Protein AF-A0A3D1BSR7-F1 (afdb_monomer_lite)

Radius of gyration: 25.1 Å; chains: 1; bounding box: 52×45×74 Å

Foldseek 3Di:
DPVVVVVVVVVVVVVVVVVVVVVVVVVVVVVVVVVVPPPDPDDDDDDDDDPPPDPPPPPPVCPVVPCPDPDPVVVVVVVVVVVVVVVVCCVPDPDNPPDPVQLVVLVVVVVVCVVCCCPPPVVNVVVVVVVVVVVVVLLVVLLVVLCVVPPCVPVCPPPHHDVCSNVVSVVVSLVVVLVVCVVVCNLVVQLQVQLVVCCVRNVDDSLVSSLVSQVVRDPNVCSNVVSVVVPD

Secondary structure (DSSP, 8-state):
--SHHHHHHHHHHHHHHHHHHHHHHHHHHHHHHHTTSSSSS-------------------S--TT------HHHHHHHHHHHHHHHHHHHHH-S-TTS--HHHHHHHHHHHHHHHHHHHH-HHHHHHHHHHHHHHHHHHHHHHHHHHHHHGGGG-HHHH---HHHHHHHHHHHHHHHHHHHHHTTHHHHHHHHHHHHHHHHH---HHHHHHHHHTTTS-TTTGGGGGGGG--

pLDDT: mean 77.33, std 19.47, range [25.31, 96.0]

Sequence (232 aa):
MKTIPVLFFILVLSFSYSYARAQTDSVSIDTANVLHEDNSSKLIQLPQGSESQGILQEGNVIDPSVSGGFSLVTLLRGILGMFVILFLAWIFSVNRKAIVWRTVIIGLAIQLILAISILYVPFVRVSFEFVGKIFVKILDFTKEGSTFLFGSLMDVDKLGSIFAFQILPTIIFFSALTSLLFYLGIIQKVVYGLAWLMTKTMHLSGAESLSVAGNIFLGQTESPLMVKEYLP

Structure (mmCIF, N/CA/C/O backbone):
data_AF-A0A3D1BSR7-F1
#
_entry.id   AF-A0A3D1BSR7-F1
#
loop_
_atom_site.group_PDB
_atom_site.id
_atom_site.type_symbol
_atom_site.label_atom_id
_atom_site.label_alt_id
_atom_site.label_comp_id
_atom_site.label_asym_id
_atom_site.label_entity_id
_atom_site.label_seq_id
_atom_site.pdbx_PDB_ins_code
_atom_site.Cartn_x
_atom_site.Cartn_y
_atom_site.Cartn_z
_atom_site.occupancy
_atom_site.B_iso_or_equiv
_atom_site.auth_seq_id
_atom_site.auth_comp_id
_atom_site.auth_asym_id
_atom_site.auth_atom_id
_atom_site.pdbx_PDB_model_num
ATOM 1 N N . MET A 1 1 ? -9.533 -26.138 24.065 1.00 55.50 1 MET A N 1
ATOM 2 C CA . MET A 1 1 ? -9.091 -25.065 23.139 1.00 55.50 1 MET A CA 1
ATOM 3 C C . MET A 1 1 ? -8.158 -25.523 22.004 1.00 55.50 1 MET A C 1
ATOM 5 O O . MET A 1 1 ? -8.027 -24.767 21.056 1.00 55.50 1 MET A O 1
ATOM 9 N N . LYS A 1 2 ? -7.547 -26.727 22.030 1.00 53.50 2 LYS A N 1
ATOM 10 C CA . LYS A 1 2 ? -6.604 -27.190 20.979 1.00 53.50 2 LYS A CA 1
ATOM 11 C C . LYS A 1 2 ? -7.238 -27.893 19.758 1.00 53.50 2 LYS A C 1
ATOM 13 O O . LYS A 1 2 ? -6.582 -28.007 18.735 1.00 53.50 2 LYS A O 1
ATOM 18 N N . THR A 1 3 ? -8.495 -28.338 19.829 1.00 56.34 3 THR A N 1
ATOM 19 C CA . THR A 1 3 ? -9.158 -29.127 18.761 1.00 56.34 3 THR A CA 1
ATOM 20 C C . THR A 1 3 ? -9.888 -28.286 17.708 1.00 56.34 3 THR A C 1
ATOM 22 O O . THR A 1 3 ? -10.039 -28.715 16.569 1.00 56.34 3 THR A O 1
ATOM 25 N N . ILE A 1 4 ? -10.291 -27.065 18.063 1.00 71.25 4 ILE A N 1
ATOM 26 C CA . ILE A 1 4 ? -10.977 -26.111 17.177 1.00 71.25 4 ILE A CA 1
ATOM 27 C C . ILE A 1 4 ? -10.126 -25.702 15.953 1.00 71.25 4 ILE A C 1
ATOM 29 O O . ILE A 1 4 ? -10.668 -25.724 14.849 1.00 71.25 4 ILE A O 1
ATOM 33 N N . PRO A 1 5 ? -8.815 -25.388 16.071 1.00 69.12 5 PRO A N 1
ATOM 34 C CA . PRO A 1 5 ? -8.018 -25.021 14.895 1.00 69.12 5 PRO A CA 1
ATOM 35 C C . PRO A 1 5 ? -7.801 -26.190 13.920 1.00 69.12 5 PRO A C 1
ATOM 37 O O . PRO A 1 5 ? -7.739 -25.972 12.714 1.00 69.12 5 PRO A O 1
ATOM 40 N N . VAL A 1 6 ? -7.746 -27.433 14.414 1.00 71.00 6 VAL A N 1
ATOM 41 C CA . VAL A 1 6 ? -7.546 -28.631 13.576 1.00 71.00 6 VAL A CA 1
ATOM 42 C C . VAL A 1 6 ? -8.796 -28.948 12.752 1.00 71.00 6 VAL A C 1
ATOM 44 O O . VAL A 1 6 ? -8.697 -29.207 11.555 1.00 71.00 6 VAL A O 1
ATOM 47 N N . LEU A 1 7 ? -9.982 -28.863 13.362 1.00 70.19 7 LEU A N 1
ATOM 48 C CA . LEU A 1 7 ? -11.248 -29.098 12.660 1.00 70.19 7 LEU A CA 1
ATOM 49 C C . LEU A 1 7 ? -11.495 -28.046 11.562 1.00 70.19 7 LEU A C 1
ATOM 51 O O . LEU A 1 7 ? -12.000 -28.364 10.488 1.00 70.19 7 LEU A O 1
ATOM 55 N N . PHE A 1 8 ? -11.084 -26.799 11.813 1.00 68.44 8 PHE A N 1
ATOM 56 C CA . PHE A 1 8 ? -11.163 -25.711 10.841 1.00 68.44 8 PHE A CA 1
ATOM 57 C C . PHE A 1 8 ? -10.196 -25.909 9.665 1.00 68.44 8 PHE A C 1
ATOM 59 O O . PHE A 1 8 ? -10.585 -25.711 8.517 1.00 68.44 8 PHE A O 1
ATOM 66 N N . PHE A 1 9 ? -8.970 -26.374 9.926 1.00 77.31 9 PHE A N 1
ATOM 67 C CA . PHE A 1 9 ? -8.004 -26.692 8.871 1.00 77.31 9 PHE A CA 1
ATOM 68 C C . PHE A 1 9 ? -8.528 -27.788 7.927 1.00 77.31 9 PHE A C 1
ATOM 70 O O . PHE A 1 9 ? -8.424 -27.655 6.709 1.00 77.31 9 PHE A O 1
ATOM 77 N N . ILE A 1 10 ? -9.185 -28.817 8.475 1.00 76.19 10 ILE A N 1
ATOM 78 C CA . ILE A 1 10 ? -9.822 -29.892 7.694 1.00 76.19 10 ILE A CA 1
ATOM 79 C C . ILE A 1 10 ? -10.993 -29.358 6.855 1.00 76.19 10 ILE A C 1
ATOM 81 O O . ILE A 1 10 ? -11.141 -29.737 5.692 1.00 76.19 10 ILE A O 1
ATOM 85 N N . LEU A 1 11 ? -11.804 -28.449 7.403 1.00 81.81 11 LEU A N 1
ATOM 86 C CA . LEU A 1 11 ? -12.924 -27.839 6.682 1.00 81.81 11 LEU A CA 1
ATOM 87 C C . LEU A 1 11 ? -12.449 -26.954 5.517 1.00 81.81 11 LEU A C 1
ATOM 89 O O . LEU A 1 11 ? -12.998 -27.042 4.421 1.00 81.81 11 LEU A O 1
ATOM 93 N N . VAL A 1 12 ? -11.390 -26.165 5.720 1.00 73.25 12 VAL A N 1
ATOM 94 C CA . VAL A 1 12 ? -10.777 -25.337 4.667 1.00 73.25 12 VAL A CA 1
ATOM 95 C C . VAL A 1 12 ? -10.170 -26.205 3.561 1.00 73.25 12 VAL A C 1
ATOM 97 O O . VAL A 1 12 ? -10.391 -25.932 2.383 1.00 73.25 12 VAL A O 1
ATOM 100 N N . LEU A 1 13 ? -9.477 -27.292 3.917 1.00 71.38 13 LEU A N 1
ATOM 101 C CA . LEU A 1 13 ? -8.965 -28.273 2.952 1.00 71.38 13 LEU A CA 1
ATOM 102 C C . LEU A 1 13 ? -10.087 -28.934 2.145 1.00 71.38 13 LEU A C 1
ATOM 104 O O . LEU A 1 13 ? -9.971 -29.069 0.929 1.00 71.38 13 LEU A O 1
ATOM 108 N N . SER A 1 14 ? -11.192 -29.284 2.803 1.00 63.38 14 SER A N 1
ATOM 109 C CA . SER A 1 14 ? -12.350 -29.909 2.153 1.00 63.38 14 SER A CA 1
ATOM 110 C C . SER A 1 14 ? -13.043 -28.952 1.177 1.00 63.38 14 SER A C 1
ATOM 112 O O . SER A 1 14 ? -13.433 -29.354 0.081 1.00 63.38 14 SER A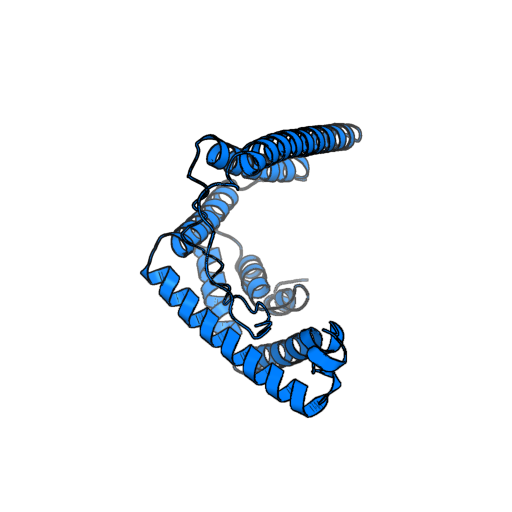 O 1
ATOM 114 N N . PHE A 1 15 ? -13.145 -27.669 1.537 1.00 74.12 15 PHE A N 1
ATOM 115 C CA . PHE A 1 15 ? -13.742 -26.645 0.680 1.00 74.12 15 PHE A CA 1
ATOM 116 C C . PHE A 1 15 ? -12.851 -26.315 -0.528 1.00 74.12 15 PHE A C 1
ATOM 118 O O . PHE A 1 15 ? -13.345 -26.236 -1.653 1.00 74.12 15 PHE A O 1
ATOM 125 N N . SER A 1 16 ? -11.532 -26.210 -0.325 1.00 64.50 16 SER A N 1
ATOM 126 C CA . SER A 1 16 ? -10.557 -26.053 -1.415 1.00 64.50 16 SER A CA 1
ATOM 127 C C . SER A 1 16 ? -10.561 -27.245 -2.375 1.00 64.50 16 SER A C 1
ATOM 129 O O . SER A 1 16 ? -10.516 -27.049 -3.587 1.00 64.50 16 SER A O 1
ATOM 131 N N . TYR A 1 17 ? -10.678 -28.473 -1.858 1.00 67.12 17 TYR A N 1
ATOM 132 C CA . TYR A 1 17 ? -10.765 -29.678 -2.687 1.00 67.12 17 TYR A CA 1
ATOM 133 C C . TYR A 1 17 ? -12.054 -29.711 -3.523 1.00 67.12 17 TYR A C 1
ATOM 135 O O . TYR A 1 17 ? -12.016 -30.000 -4.719 1.00 67.12 17 TYR A O 1
ATOM 143 N N . SER A 1 18 ? -13.193 -29.335 -2.930 1.00 68.31 18 SER A N 1
ATOM 144 C CA . SER A 1 18 ? -14.463 -29.209 -3.657 1.00 68.31 18 SER A CA 1
ATOM 145 C C . SER A 1 18 ? -14.405 -28.138 -4.751 1.00 68.31 18 SER A C 1
ATOM 147 O O . SER A 1 18 ? -14.982 -28.326 -5.820 1.00 68.31 18 SER A O 1
ATOM 149 N N . TYR A 1 19 ? -13.703 -27.028 -4.502 1.00 65.31 19 TYR A N 1
ATOM 150 C CA . TYR A 1 19 ? -13.529 -25.952 -5.477 1.00 65.31 19 TYR A CA 1
ATOM 151 C C . TYR A 1 19 ? -12.639 -26.376 -6.657 1.00 65.31 19 TYR A C 1
ATOM 153 O O . TYR A 1 19 ? -12.994 -26.137 -7.809 1.00 65.31 19 TYR A O 1
ATOM 161 N N . ALA A 1 20 ? -11.527 -27.069 -6.389 1.00 65.19 20 ALA A N 1
ATOM 162 C CA . ALA A 1 20 ? -10.650 -27.605 -7.434 1.00 65.19 20 ALA A CA 1
ATOM 163 C C . ALA A 1 20 ? -11.375 -28.615 -8.345 1.00 65.19 20 ALA A C 1
ATOM 165 O O . ALA A 1 20 ? -11.179 -28.618 -9.562 1.00 65.19 20 ALA A O 1
ATOM 166 N N . ARG A 1 21 ? -12.266 -29.435 -7.769 1.00 68.19 21 ARG A N 1
ATOM 167 C CA . ARG A 1 21 ? -13.088 -30.380 -8.534 1.00 68.19 21 ARG A CA 1
ATOM 168 C C . ARG A 1 21 ? -14.072 -29.669 -9.468 1.00 68.19 21 ARG A C 1
ATOM 170 O O . ARG A 1 21 ? -14.109 -29.995 -10.648 1.00 68.19 21 ARG A O 1
ATOM 177 N N . ALA A 1 22 ? -14.770 -28.644 -8.977 1.00 61.66 22 ALA A N 1
ATOM 178 C CA . ALA A 1 22 ? -15.716 -27.869 -9.785 1.00 61.66 22 ALA A CA 1
ATOM 179 C C . ALA A 1 22 ? -15.063 -27.186 -11.005 1.00 61.66 22 ALA A C 1
ATOM 181 O O . ALA A 1 22 ? -15.701 -27.032 -12.041 1.00 61.66 22 ALA A O 1
ATOM 182 N N . GLN A 1 23 ? -13.786 -26.804 -10.904 1.00 59.53 23 GLN A N 1
ATOM 183 C CA . GLN A 1 23 ? -13.047 -26.165 -11.998 1.00 59.53 23 GLN A CA 1
ATOM 184 C C . GLN A 1 23 ? -12.554 -27.161 -13.063 1.00 59.53 23 GLN A C 1
ATOM 186 O O . GLN A 1 23 ? -12.383 -26.796 -14.223 1.00 59.53 23 GLN A O 1
ATOM 191 N N . THR A 1 24 ? -12.363 -28.429 -12.694 1.00 49.12 24 THR A N 1
ATOM 192 C CA . THR A 1 24 ? -12.010 -29.497 -13.649 1.00 49.12 24 THR A CA 1
ATOM 193 C C . THR A 1 24 ? -13.217 -29.878 -14.514 1.00 49.12 24 THR A C 1
ATOM 195 O O . THR A 1 24 ? -13.080 -30.121 -15.716 1.00 49.12 24 THR A O 1
ATOM 198 N N . ASP A 1 25 ? -14.416 -29.849 -13.925 1.00 52.62 25 ASP A N 1
ATOM 199 C CA . ASP A 1 25 ? -15.663 -30.172 -14.622 1.00 52.62 25 ASP A CA 1
ATOM 200 C C . ASP A 1 25 ? -16.025 -29.109 -15.680 1.00 52.62 25 ASP A C 1
ATOM 202 O O . ASP A 1 25 ? -16.497 -29.461 -16.759 1.00 52.62 25 ASP A O 1
ATOM 206 N N . SER A 1 26 ? -15.729 -27.822 -15.446 1.00 47.94 26 SER A N 1
ATOM 207 C CA . SER A 1 26 ? -15.956 -26.757 -16.440 1.00 47.94 26 SER A CA 1
ATOM 208 C C . SER A 1 26 ? -14.982 -26.813 -17.624 1.00 47.94 26 SER A C 1
ATOM 210 O O . SER A 1 26 ? -15.398 -26.664 -18.769 1.00 47.94 26 SER A O 1
ATOM 212 N N . VAL A 1 27 ? -13.698 -27.105 -17.374 1.00 50.78 27 VAL A N 1
ATOM 213 C CA . VAL A 1 27 ? -12.666 -27.209 -18.431 1.00 50.78 27 VAL A CA 1
ATOM 214 C C . VAL A 1 27 ? -12.940 -28.388 -19.376 1.00 50.78 27 VAL A C 1
ATOM 216 O O . VAL A 1 27 ? -12.664 -28.319 -20.577 1.00 50.78 27 VAL A O 1
ATOM 219 N N . SER A 1 28 ? -13.538 -29.458 -18.850 1.00 45.09 28 SER A N 1
ATOM 220 C CA . SER A 1 28 ? -13.930 -30.637 -19.631 1.00 45.09 28 SER A CA 1
ATOM 221 C C . SER A 1 28 ? -15.086 -30.345 -20.603 1.00 45.09 28 SER A C 1
ATOM 223 O O . SER A 1 28 ? -15.141 -30.942 -21.677 1.00 45.09 28 SER A O 1
ATOM 225 N N . ILE A 1 29 ? -15.983 -29.411 -20.259 1.00 50.91 29 ILE A N 1
ATOM 226 C CA . ILE A 1 29 ? -17.123 -29.008 -21.101 1.00 50.91 29 ILE A CA 1
ATOM 227 C C . ILE A 1 29 ? -16.680 -28.048 -22.216 1.00 50.91 29 ILE A C 1
ATOM 229 O O . ILE A 1 29 ? -17.101 -28.214 -23.360 1.00 50.91 29 ILE A O 1
ATOM 233 N N . ASP A 1 30 ? -15.774 -27.111 -21.927 1.00 50.47 30 ASP A N 1
ATOM 234 C CA . ASP A 1 30 ? -15.256 -26.179 -22.940 1.00 50.47 30 ASP A CA 1
ATOM 235 C C . ASP A 1 30 ? -14.419 -26.895 -24.009 1.00 50.47 30 ASP A C 1
ATOM 237 O O . ASP A 1 30 ? -14.535 -26.605 -25.199 1.00 50.47 30 ASP A O 1
ATOM 241 N N . THR A 1 31 ? -13.645 -27.911 -23.618 1.00 53.66 31 THR A N 1
ATOM 242 C CA . THR A 1 31 ? -12.850 -28.709 -24.569 1.00 53.66 31 THR A CA 1
ATOM 243 C C . THR A 1 31 ? -13.740 -29.520 -25.525 1.00 53.66 31 THR A C 1
ATOM 245 O O . THR A 1 31 ? -13.385 -29.700 -26.687 1.00 53.66 31 THR A O 1
ATOM 248 N N . ALA A 1 32 ? -14.918 -29.972 -25.079 1.00 48.91 32 ALA A N 1
ATOM 249 C CA . ALA A 1 32 ? -15.861 -30.708 -25.924 1.00 48.91 32 ALA A CA 1
ATOM 250 C C . ALA A 1 32 ? -16.551 -29.814 -26.974 1.00 48.91 32 ALA A C 1
ATOM 252 O O . ALA A 1 32 ? -16.822 -30.275 -28.082 1.00 48.91 32 ALA A O 1
ATOM 253 N N . ASN A 1 33 ? -16.783 -28.535 -26.660 1.00 48.78 33 ASN A N 1
ATOM 254 C CA . ASN A 1 33 ? -17.376 -27.578 -27.600 1.00 48.78 33 ASN A CA 1
ATOM 255 C C . ASN A 1 33 ? -16.368 -27.084 -28.653 1.00 48.78 33 ASN A C 1
ATOM 257 O O . ASN A 1 33 ? -16.736 -26.904 -29.811 1.00 48.78 33 ASN A O 1
ATOM 261 N N . VAL A 1 34 ? -15.087 -26.950 -28.292 1.00 52.12 34 VAL A N 1
ATOM 262 C CA . VAL A 1 34 ? -14.024 -26.507 -29.217 1.00 52.12 34 VAL A CA 1
ATOM 263 C C . VAL A 1 34 ? -13.770 -27.516 -30.350 1.00 52.12 34 VAL A C 1
ATOM 265 O O . VAL A 1 34 ? -13.417 -27.118 -31.456 1.00 52.12 34 VAL A O 1
ATOM 268 N N . LEU A 1 35 ? -14.016 -28.814 -30.135 1.00 48.69 35 LEU A N 1
ATOM 269 C CA . LEU A 1 35 ? -13.829 -29.841 -31.172 1.00 48.69 35 LEU A CA 1
ATOM 270 C C . LEU A 1 35 ? -14.923 -29.856 -32.255 1.00 48.69 35 LEU A C 1
ATOM 272 O O . LEU A 1 35 ? -14.763 -30.544 -33.263 1.00 48.69 35 LEU A O 1
ATOM 276 N N . HIS A 1 36 ? -16.018 -29.109 -32.080 1.00 47.84 36 HIS A N 1
ATOM 277 C CA . HIS A 1 36 ? -17.108 -29.044 -33.059 1.00 47.84 36 HIS A CA 1
ATOM 278 C C . HIS A 1 36 ? -17.087 -27.791 -33.950 1.00 47.84 36 HIS A C 1
ATOM 280 O O . HIS A 1 36 ? -17.824 -27.756 -34.935 1.00 47.84 36 HIS A O 1
ATOM 286 N N . GLU A 1 37 ? -16.224 -26.805 -33.679 1.00 46.81 37 GLU A N 1
ATOM 287 C CA . GLU A 1 37 ? -16.251 -25.495 -34.357 1.00 46.81 37 GLU A CA 1
ATOM 288 C C . GLU A 1 37 ? -15.075 -25.248 -35.336 1.00 46.81 37 GLU A C 1
ATOM 290 O O . GLU A 1 37 ? -14.937 -24.155 -35.877 1.00 46.81 37 GLU A O 1
ATOM 295 N N . ASP A 1 38 ? -14.250 -26.265 -35.631 1.00 46.00 38 ASP A N 1
ATOM 296 C CA . ASP A 1 38 ? -12.964 -26.111 -36.352 1.00 46.00 38 ASP A CA 1
ATOM 297 C C . ASP A 1 38 ? -12.933 -26.592 -37.826 1.00 46.00 38 ASP A C 1
ATOM 299 O O . ASP A 1 38 ? -11.878 -26.966 -38.324 1.00 46.00 38 ASP A O 1
ATOM 303 N N . ASN A 1 39 ? -14.040 -26.640 -38.589 1.00 41.62 39 ASN A N 1
ATOM 304 C CA . ASN A 1 39 ? -13.920 -27.201 -39.957 1.00 41.62 39 ASN A CA 1
ATOM 305 C C . ASN A 1 39 ? -14.743 -26.592 -41.099 1.00 41.62 39 ASN A C 1
ATOM 307 O O . ASN A 1 39 ? -15.094 -27.302 -42.041 1.00 41.62 39 ASN A O 1
ATOM 311 N N . SER A 1 40 ? -15.056 -25.289 -41.100 1.00 42.38 40 SER A N 1
ATOM 312 C CA . SER A 1 40 ? -15.716 -24.691 -42.287 1.00 42.38 40 SER A CA 1
ATOM 313 C C . SER A 1 40 ? -15.297 -23.280 -42.712 1.00 42.38 40 SER A C 1
ATOM 315 O O . SER A 1 40 ? -15.821 -22.785 -43.707 1.00 42.38 40 SER A O 1
ATOM 317 N N . SER A 1 41 ? -14.310 -22.636 -42.086 1.00 38.78 41 SER A N 1
ATOM 318 C CA . SER A 1 41 ? -13.864 -21.314 -42.559 1.00 38.78 41 SER A CA 1
ATOM 319 C C . SER A 1 41 ? -12.383 -21.039 -42.319 1.00 38.78 41 SER A C 1
ATOM 321 O O . SER A 1 41 ? -12.026 -20.124 -41.583 1.00 38.78 41 SER A O 1
ATOM 323 N N . LYS A 1 42 ? -11.506 -21.818 -42.966 1.00 37.44 42 LYS A N 1
ATOM 324 C CA . LYS A 1 42 ? -10.119 -21.407 -43.254 1.00 37.44 42 LYS A CA 1
ATOM 325 C C . LYS A 1 42 ? -9.495 -22.271 -44.356 1.00 37.44 42 LYS A C 1
ATOM 327 O O . LYS A 1 42 ? -8.594 -23.068 -44.127 1.00 37.44 42 LYS A O 1
ATOM 332 N N . LEU A 1 43 ? -9.961 -22.090 -45.590 1.00 35.28 43 LEU A N 1
ATOM 333 C CA . LEU A 1 43 ? -9.143 -22.393 -46.762 1.00 35.28 43 LEU A CA 1
ATOM 334 C C . LEU A 1 43 ? -8.758 -21.072 -47.434 1.00 35.28 43 LEU A C 1
ATOM 336 O O . LEU A 1 43 ? -9.624 -20.263 -47.753 1.00 35.28 43 LEU A O 1
ATOM 340 N N . ILE A 1 44 ? -7.450 -20.944 -47.688 1.00 40.44 44 ILE A N 1
ATOM 341 C CA . ILE A 1 44 ? -6.733 -19.941 -48.499 1.00 40.44 44 ILE A CA 1
ATOM 342 C C . ILE A 1 44 ? -6.173 -18.723 -47.733 1.00 40.44 44 ILE A C 1
ATOM 344 O O . ILE A 1 44 ? -6.757 -17.647 -47.734 1.00 40.44 44 ILE A O 1
ATOM 348 N N . GLN A 1 45 ? -4.961 -18.879 -47.178 1.00 31.33 45 GLN A N 1
ATOM 349 C CA . GLN A 1 45 ? -3.772 -18.065 -47.518 1.00 31.33 45 GLN A CA 1
ATOM 350 C C . GLN A 1 45 ? -2.529 -18.565 -46.754 1.00 31.33 45 GLN A C 1
ATOM 352 O O . GLN A 1 45 ? -2.543 -18.636 -45.530 1.00 31.33 45 GLN A O 1
ATOM 357 N N . LEU A 1 46 ? -1.445 -18.885 -47.473 1.00 38.34 46 LEU A N 1
ATOM 358 C CA . LEU A 1 46 ? -0.095 -18.962 -46.895 1.00 38.34 46 LEU A CA 1
ATOM 359 C C . LEU A 1 46 ? 0.548 -17.568 -46.943 1.00 38.34 46 LEU A C 1
ATOM 361 O O . LEU A 1 46 ? 0.490 -16.926 -47.996 1.00 38.34 46 LEU A O 1
ATOM 365 N N . PRO A 1 47 ? 1.242 -17.147 -45.872 1.00 29.73 47 PRO A N 1
ATOM 366 C CA . PRO A 1 47 ? 2.527 -16.486 -46.070 1.00 29.73 47 PRO A CA 1
ATOM 367 C C . PRO A 1 47 ? 3.630 -16.898 -45.078 1.00 29.73 47 PRO A C 1
ATOM 369 O O . PRO A 1 47 ? 3.411 -17.290 -43.938 1.00 29.73 47 PRO A O 1
ATOM 372 N N . GLN A 1 48 ? 4.833 -16.784 -45.628 1.00 26.48 48 GLN A N 1
ATOM 373 C CA . GLN A 1 48 ? 6.187 -16.896 -45.094 1.00 26.48 48 GLN A CA 1
ATOM 374 C C . GLN A 1 48 ? 6.467 -16.039 -43.841 1.00 26.48 48 GLN A C 1
ATOM 376 O O . GLN A 1 48 ? 5.929 -14.943 -43.721 1.00 26.48 48 GLN A O 1
ATOM 381 N N . GLY A 1 49 ? 7.439 -16.478 -43.027 1.00 26.67 49 GLY A N 1
ATOM 382 C CA . GLY A 1 49 ? 8.236 -15.611 -42.144 1.00 26.67 49 GLY A CA 1
ATOM 383 C C . GLY A 1 49 ? 7.887 -15.692 -40.657 1.00 26.67 49 GLY A C 1
ATOM 384 O O . GLY A 1 49 ? 6.988 -15.009 -40.185 1.00 26.67 49 GLY A O 1
ATOM 385 N N . SER A 1 50 ? 8.634 -16.500 -39.904 1.00 29.36 50 SER A N 1
ATOM 386 C CA . SER A 1 50 ? 8.525 -16.595 -38.445 1.00 29.36 50 SER A CA 1
ATOM 387 C C . SER A 1 50 ? 9.112 -15.355 -37.761 1.00 29.36 50 SER A C 1
ATOM 389 O O . SER A 1 50 ? 10.266 -15.360 -37.336 1.00 29.36 50 SER A O 1
ATOM 391 N N . GLU A 1 51 ? 8.312 -14.300 -37.616 1.00 25.31 51 GLU A N 1
ATOM 392 C CA . GLU A 1 51 ? 8.503 -13.312 -36.554 1.00 25.31 51 GLU A CA 1
ATOM 393 C C . GLU A 1 51 ? 7.903 -13.873 -35.262 1.00 25.31 51 GLU A C 1
ATOM 395 O O . GLU A 1 51 ? 6.705 -13.774 -35.008 1.00 25.31 51 GLU A O 1
ATOM 400 N N . SER A 1 52 ? 8.741 -14.483 -34.424 1.00 29.39 52 SER A N 1
ATOM 401 C CA . SER A 1 52 ? 8.370 -14.748 -33.035 1.00 29.39 52 SER A CA 1
ATOM 402 C C . SER A 1 52 ? 8.560 -13.451 -32.251 1.00 29.39 52 SER A C 1
ATOM 404 O O . SER A 1 52 ? 9.551 -13.282 -31.543 1.00 29.39 52 SER A O 1
ATOM 406 N N . GLN A 1 53 ? 7.629 -12.507 -32.424 1.00 27.03 53 GLN A N 1
ATOM 407 C CA . GLN A 1 53 ? 7.484 -11.375 -31.515 1.00 27.03 53 GLN A CA 1
ATOM 408 C C . GLN A 1 53 ? 7.160 -11.946 -30.133 1.00 27.03 53 GLN A C 1
ATOM 410 O O . GLN A 1 53 ? 6.059 -12.431 -29.869 1.00 27.03 53 GLN A O 1
ATOM 415 N N . GLY A 1 54 ? 8.185 -11.972 -29.282 1.00 31.83 54 GLY A N 1
ATOM 416 C CA . GLY A 1 54 ? 8.072 -12.354 -27.889 1.00 31.83 54 GLY A CA 1
ATOM 417 C C . GLY A 1 54 ? 7.008 -11.503 -27.215 1.00 31.83 54 GLY A C 1
ATOM 418 O O . GLY A 1 54 ? 7.012 -10.277 -27.309 1.00 31.83 54 GLY A O 1
ATOM 419 N N . ILE A 1 55 ? 6.090 -12.189 -26.547 1.00 35.94 55 ILE A N 1
ATOM 420 C CA . ILE A 1 55 ? 5.034 -11.614 -25.730 1.00 35.94 55 ILE A CA 1
ATOM 421 C C . ILE A 1 55 ? 5.685 -10.857 -24.563 1.00 35.94 55 ILE A C 1
ATOM 423 O O . ILE A 1 55 ? 5.865 -11.391 -23.474 1.00 35.94 55 ILE A O 1
ATOM 427 N N . LEU A 1 56 ? 6.035 -9.594 -24.781 1.00 40.31 56 LEU A N 1
ATOM 428 C CA . LEU A 1 56 ? 5.953 -8.577 -23.745 1.00 40.31 56 LEU A CA 1
ATOM 429 C C . LEU A 1 56 ? 4.585 -7.943 -23.939 1.00 40.31 56 LEU A C 1
ATOM 431 O O . LEU A 1 56 ? 4.438 -6.946 -24.639 1.00 40.31 56 LEU A O 1
ATOM 435 N N . GLN A 1 57 ? 3.560 -8.590 -23.376 1.00 36.59 57 GLN A N 1
ATOM 436 C CA . GLN A 1 57 ? 2.290 -7.915 -23.159 1.00 36.59 57 GLN A CA 1
ATOM 437 C C . GLN A 1 57 ? 2.619 -6.601 -22.451 1.00 36.59 57 GLN A C 1
ATOM 439 O O . GLN A 1 57 ? 3.133 -6.614 -21.329 1.00 36.59 57 GLN A O 1
ATOM 444 N N . GLU A 1 58 ? 2.316 -5.476 -23.099 1.00 45.03 58 GLU A N 1
ATOM 445 C CA . GLU A 1 58 ? 1.892 -4.287 -22.376 1.00 45.03 58 GLU A CA 1
ATOM 446 C C . GLU A 1 58 ? 0.712 -4.729 -21.515 1.00 45.03 58 GLU A C 1
ATOM 448 O O . GLU A 1 58 ? -0.444 -4.749 -21.933 1.00 45.03 58 GLU A O 1
ATOM 453 N N . GLY A 1 59 ? 1.032 -5.194 -20.313 1.00 42.38 59 GLY A N 1
ATOM 454 C CA . GLY A 1 59 ? 0.070 -5.545 -19.299 1.00 42.38 59 GLY A CA 1
ATOM 455 C C . GLY A 1 59 ? -0.526 -4.260 -18.760 1.00 42.38 59 GLY A C 1
ATOM 456 O O . GLY A 1 59 ? -0.284 -3.895 -17.613 1.00 42.38 59 GLY A O 1
ATOM 457 N N . ASN A 1 60 ? -1.367 -3.597 -19.553 1.00 41.50 60 ASN A N 1
ATOM 458 C CA . ASN A 1 60 ? -2.551 -3.025 -18.951 1.00 41.50 60 ASN A CA 1
ATOM 459 C C . ASN A 1 60 ? -3.281 -4.224 -18.336 1.00 41.50 60 ASN A C 1
ATOM 461 O O . ASN A 1 60 ? -3.959 -4.975 -19.027 1.00 41.50 60 ASN A O 1
ATOM 465 N N . VAL A 1 61 ? -3.102 -4.424 -17.025 1.00 54.25 61 VAL A N 1
ATOM 466 C CA . VAL A 1 61 ? -3.670 -5.526 -16.211 1.00 54.25 61 VAL A CA 1
ATOM 467 C C . VAL A 1 61 ? -5.215 -5.510 -16.206 1.00 54.25 61 VAL A C 1
ATOM 469 O O . VAL A 1 61 ? -5.873 -6.266 -15.501 1.00 54.25 61 VAL A O 1
ATOM 472 N N . ILE A 1 62 ? -5.816 -4.642 -17.014 1.00 52.41 62 ILE A N 1
ATOM 473 C CA . ILE A 1 62 ? -7.238 -4.534 -17.264 1.00 52.41 62 ILE A CA 1
ATOM 474 C C . ILE A 1 62 ? -7.427 -4.727 -18.770 1.00 52.41 62 ILE A C 1
ATOM 476 O O . ILE A 1 62 ? -7.517 -3.755 -19.517 1.00 52.41 62 ILE A O 1
ATOM 480 N N . ASP A 1 63 ? -7.465 -5.983 -19.213 1.00 47.47 63 ASP A N 1
ATOM 481 C CA . ASP A 1 63 ? -8.109 -6.321 -20.479 1.00 47.47 63 ASP A CA 1
ATOM 482 C C . ASP A 1 63 ? -9.622 -6.084 -20.292 1.00 47.47 63 ASP A C 1
ATOM 484 O O . ASP A 1 63 ? -10.252 -6.775 -19.484 1.00 47.47 63 ASP A O 1
ATOM 488 N N . PRO A 1 64 ? -10.232 -5.091 -20.968 1.00 54.81 64 PRO A N 1
ATOM 489 C CA . PRO A 1 64 ? -11.654 -4.798 -20.821 1.00 54.81 64 PRO A CA 1
ATOM 490 C C . PRO A 1 64 ? -12.560 -5.902 -21.392 1.00 54.81 64 PRO A C 1
ATOM 492 O O . PRO A 1 64 ? -13.770 -5.843 -21.177 1.00 54.81 64 PRO A O 1
ATOM 495 N N . SER A 1 65 ? -12.009 -6.889 -22.113 1.00 51.16 65 SER A N 1
ATOM 496 C CA . SER A 1 65 ? -12.768 -7.978 -22.737 1.00 51.16 65 SER A CA 1
ATOM 497 C C . SER A 1 65 ? -12.943 -9.214 -21.845 1.00 51.16 65 SER A C 1
ATOM 499 O O . SER A 1 65 ? -13.914 -9.950 -22.018 1.00 51.16 65 SER A O 1
ATOM 501 N N . VAL A 1 66 ? -12.114 -9.391 -20.806 1.00 53.69 66 VAL A N 1
ATOM 502 C CA . VAL A 1 66 ? -12.355 -10.383 -19.740 1.00 53.69 66 VAL A CA 1
ATOM 503 C C . VAL A 1 66 ? -13.177 -9.729 -18.632 1.00 53.69 66 VAL A C 1
ATOM 505 O O . VAL A 1 66 ? -12.780 -9.619 -17.471 1.00 53.69 66 VAL A O 1
ATOM 508 N N . SER A 1 67 ? -14.371 -9.261 -18.992 1.00 52.59 67 SER A N 1
ATOM 509 C CA . SER A 1 67 ? -15.377 -8.865 -18.017 1.00 52.59 67 SER A CA 1
ATOM 510 C C . SER A 1 67 ? -15.932 -10.130 -17.362 1.00 52.59 67 SER A C 1
ATOM 512 O O . SER A 1 67 ? -16.971 -10.653 -17.768 1.00 52.59 67 SER A O 1
ATOM 514 N N . GLY A 1 68 ? -15.240 -10.641 -16.341 1.00 59.91 68 GLY A N 1
ATOM 515 C CA . GLY A 1 68 ? -15.860 -11.520 -15.359 1.00 59.91 68 GLY A CA 1
ATOM 516 C C . GLY A 1 68 ? -17.047 -10.765 -14.770 1.00 59.91 68 GLY A C 1
ATOM 517 O O . GLY A 1 68 ? -16.864 -9.880 -13.936 1.00 59.91 68 GLY A O 1
ATOM 518 N N . GLY A 1 69 ? -18.247 -11.029 -15.293 1.00 59.97 69 GLY A N 1
ATOM 519 C CA . GLY A 1 69 ? -19.443 -10.270 -14.956 1.00 59.97 69 GLY A CA 1
ATOM 520 C C . GLY A 1 69 ? -19.640 -10.218 -13.445 1.00 59.97 69 GLY A C 1
ATOM 521 O O . GLY A 1 69 ? -19.404 -11.208 -12.745 1.00 59.97 69 GLY A O 1
ATOM 522 N N . PHE A 1 70 ? -20.070 -9.061 -12.935 1.00 67.94 70 PHE A N 1
ATOM 523 C CA . PHE A 1 70 ? -20.535 -8.934 -11.557 1.00 67.94 70 PHE A CA 1
ATOM 524 C C . PHE A 1 70 ? -21.724 -9.881 -11.353 1.00 67.94 70 PHE A C 1
ATOM 526 O O . PHE A 1 70 ? -22.874 -9.542 -11.617 1.00 67.94 70 PHE A O 1
ATOM 533 N N . SER 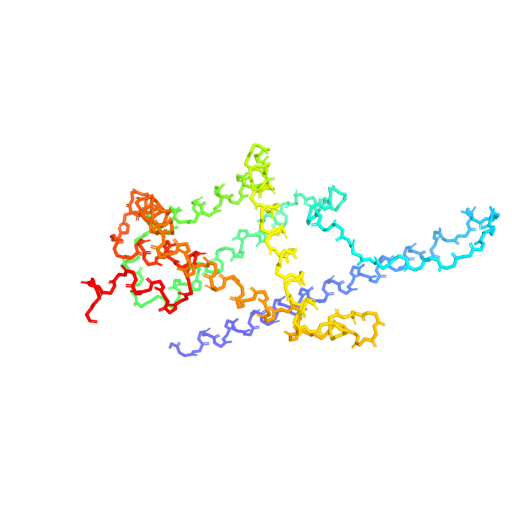A 1 71 ? -21.432 -11.101 -10.913 1.00 84.50 71 SER A N 1
ATOM 534 C CA . SER A 1 71 ? -22.417 -12.095 -10.526 1.00 84.50 71 SER A CA 1
ATOM 535 C C . SER A 1 71 ? -22.665 -11.972 -9.032 1.00 84.50 71 SER A C 1
ATOM 537 O O . SER A 1 71 ? -21.743 -11.742 -8.245 1.00 84.50 71 SER A O 1
ATOM 539 N N . LEU A 1 72 ? -23.908 -12.190 -8.606 1.00 86.31 72 LEU A N 1
ATOM 540 C CA . LEU A 1 72 ? -24.227 -12.272 -7.180 1.00 86.31 72 LEU A CA 1
ATOM 541 C C . LEU A 1 72 ? -23.342 -13.304 -6.470 1.00 86.31 72 LEU A C 1
ATOM 543 O O . LEU A 1 72 ? -22.949 -13.093 -5.328 1.00 86.31 72 LEU A O 1
ATOM 547 N N . VAL A 1 73 ? -22.951 -14.373 -7.167 1.00 88.75 73 VAL A N 1
ATOM 548 C CA . VAL A 1 73 ? -22.065 -15.411 -6.631 1.00 88.75 73 VAL A CA 1
ATOM 549 C C . VAL A 1 73 ? -20.655 -14.873 -6.359 1.00 88.75 73 VAL A C 1
ATOM 551 O O . VAL A 1 73 ? -20.085 -15.178 -5.312 1.00 88.75 73 VAL A O 1
ATOM 554 N N . THR A 1 74 ? -20.085 -14.050 -7.248 1.00 87.56 74 THR A N 1
ATOM 555 C CA . THR A 1 74 ? -18.730 -13.497 -7.056 1.00 87.56 74 THR A CA 1
ATOM 556 C C . THR A 1 74 ? -18.707 -12.450 -5.946 1.00 87.56 74 THR A C 1
ATOM 558 O O . THR A 1 74 ? -17.792 -12.452 -5.120 1.00 87.56 74 THR A O 1
ATOM 561 N N . LEU A 1 75 ? -19.755 -11.627 -5.854 1.00 87.81 75 LEU A N 1
ATOM 562 C CA . LEU A 1 75 ? -19.920 -10.655 -4.775 1.00 87.81 75 LEU A CA 1
ATOM 563 C C . LEU A 1 75 ? -20.113 -11.338 -3.412 1.00 87.81 75 LEU A C 1
ATOM 565 O O . LEU A 1 75 ? -19.407 -11.011 -2.457 1.00 87.81 75 LEU A O 1
ATOM 569 N N . LEU A 1 76 ? -21.003 -12.332 -3.324 1.00 91.94 76 LEU A N 1
ATOM 570 C CA . LEU A 1 76 ? -21.210 -13.115 -2.101 1.00 91.94 76 LEU A CA 1
ATOM 571 C C . LEU A 1 76 ? -19.933 -13.843 -1.675 1.00 91.94 76 LEU A C 1
ATOM 573 O O . LEU A 1 76 ? -19.618 -13.866 -0.488 1.00 91.94 76 LEU A O 1
ATOM 577 N N . ARG A 1 77 ? -19.160 -14.384 -2.624 1.00 91.25 77 ARG A N 1
ATOM 578 C CA . ARG A 1 77 ? -17.863 -15.014 -2.341 1.00 91.25 77 ARG A CA 1
ATOM 579 C C . ARG A 1 77 ? -16.853 -14.019 -1.767 1.00 91.25 77 ARG A C 1
ATOM 581 O O . ARG A 1 77 ? -16.154 -14.364 -0.817 1.00 91.25 77 ARG A O 1
ATOM 588 N N . GLY A 1 78 ? -16.791 -12.797 -2.300 1.00 90.88 78 GLY A N 1
ATOM 589 C CA . GLY A 1 78 ? -15.936 -11.732 -1.768 1.00 90.88 78 GLY A CA 1
ATOM 590 C C . GLY A 1 78 ? -16.317 -11.336 -0.338 1.00 90.88 78 GLY A C 1
ATOM 591 O O . GLY A 1 78 ? -15.456 -11.284 0.542 1.00 90.88 78 GLY A O 1
ATOM 592 N N . ILE A 1 79 ? -17.616 -11.145 -0.082 1.00 92.75 79 ILE A N 1
ATOM 593 C CA . ILE A 1 79 ? -18.142 -10.832 1.257 1.00 92.75 79 ILE A CA 1
ATOM 594 C C . ILE A 1 79 ? -17.871 -11.983 2.234 1.00 92.75 79 ILE A C 1
ATOM 596 O O . ILE A 1 79 ? -17.418 -11.743 3.353 1.00 92.75 79 ILE A O 1
ATOM 600 N N . LEU A 1 80 ? -18.088 -13.232 1.811 1.00 94.12 80 LEU A N 1
ATOM 601 C CA . LEU A 1 80 ? -17.804 -14.415 2.620 1.00 94.12 80 LEU A CA 1
ATOM 602 C C . LEU A 1 80 ? -16.311 -14.502 2.967 1.00 94.12 80 LEU A C 1
ATOM 604 O O . LEU A 1 80 ? -15.972 -14.763 4.117 1.00 94.12 80 LEU A O 1
ATOM 608 N N . GLY A 1 81 ? -15.421 -14.229 2.008 1.00 94.12 81 GLY A N 1
ATOM 609 C CA . GLY A 1 81 ? -13.976 -14.186 2.242 1.00 94.12 81 GLY A CA 1
ATOM 610 C C . GLY A 1 81 ? -13.583 -13.137 3.286 1.00 94.12 81 GLY A C 1
ATOM 611 O O . GLY A 1 81 ? -12.867 -13.452 4.236 1.00 94.12 81 GLY A O 1
ATOM 612 N N . MET A 1 82 ? -14.113 -11.915 3.167 1.00 93.44 82 MET A N 1
ATOM 613 C CA . MET A 1 82 ? -13.891 -10.855 4.156 1.00 93.44 82 MET A CA 1
ATOM 614 C C . MET A 1 82 ? -14.405 -11.263 5.544 1.00 93.44 82 MET A C 1
ATOM 616 O O . MET A 1 82 ? -13.693 -11.109 6.537 1.00 93.44 82 MET A O 1
ATOM 620 N N . PHE A 1 83 ? -15.604 -11.846 5.615 1.00 94.44 83 PHE A N 1
ATOM 621 C CA . PHE A 1 83 ? -16.178 -12.337 6.865 1.00 94.44 83 PHE A CA 1
ATOM 622 C C . PHE A 1 83 ? -15.318 -13.430 7.510 1.00 94.44 83 PHE A C 1
ATOM 624 O O . PHE A 1 83 ? -15.072 -13.374 8.711 1.00 94.44 83 PHE A O 1
ATOM 631 N N . VAL A 1 84 ? -14.815 -14.392 6.730 1.00 96.00 84 VAL A N 1
ATOM 632 C CA . VAL A 1 84 ? -13.960 -15.482 7.231 1.00 96.00 84 VAL A CA 1
ATOM 633 C C . VAL A 1 84 ? -12.664 -14.932 7.828 1.00 96.00 84 VAL A C 1
ATOM 635 O O . VAL A 1 84 ? -12.274 -15.362 8.912 1.00 96.00 84 VAL A O 1
ATOM 638 N N . ILE A 1 85 ? -12.021 -13.954 7.178 1.00 94.31 85 ILE A N 1
ATOM 639 C CA . ILE A 1 85 ? -10.790 -13.332 7.696 1.00 94.31 85 ILE A CA 1
ATOM 640 C C . ILE A 1 85 ? -11.072 -12.587 9.009 1.00 94.31 85 ILE A C 1
ATOM 642 O O . ILE A 1 85 ? -10.327 -12.749 9.977 1.00 94.31 85 ILE A O 1
ATOM 646 N N . LEU A 1 86 ? -12.167 -11.824 9.087 1.00 93.19 86 LEU A N 1
ATOM 647 C CA . LEU A 1 86 ? -12.565 -11.133 10.320 1.00 93.19 86 LEU A CA 1
ATOM 648 C C . LEU A 1 86 ? -12.936 -12.111 11.439 1.00 93.19 86 LEU A C 1
ATOM 650 O O . LEU A 1 86 ? -12.564 -11.903 12.594 1.00 93.19 86 LEU A O 1
ATOM 654 N N . PHE A 1 87 ? -13.626 -13.200 11.105 1.00 92.81 87 PHE A N 1
ATOM 655 C CA . PHE A 1 87 ? -13.963 -14.261 12.048 1.00 92.81 87 PHE A CA 1
ATOM 656 C C . PHE A 1 87 ? -12.705 -14.954 12.586 1.00 92.81 87 PHE A C 1
ATOM 658 O O . PHE A 1 87 ? -12.607 -15.222 13.785 1.00 92.81 87 PHE A O 1
ATOM 665 N N . LEU A 1 88 ? -11.708 -15.182 11.727 1.00 93.56 88 LEU A N 1
ATOM 666 C CA . LEU A 1 88 ? -10.422 -15.748 12.119 1.00 93.56 88 LEU A CA 1
ATOM 667 C C . LEU A 1 88 ? -9.631 -14.779 13.013 1.00 93.56 88 LEU A C 1
ATOM 669 O O . LEU A 1 88 ? -9.103 -15.179 14.049 1.00 93.56 88 LEU A O 1
ATOM 673 N N . ALA A 1 89 ? -9.615 -13.487 12.689 1.00 92.44 89 ALA A N 1
ATOM 674 C CA . ALA A 1 89 ? -9.030 -12.474 13.566 1.00 92.44 89 ALA A CA 1
ATOM 675 C C . ALA A 1 89 ? -9.730 -12.441 14.939 1.00 92.44 89 ALA A C 1
ATOM 677 O O . ALA A 1 89 ? -9.076 -12.350 15.979 1.00 92.44 89 ALA A O 1
ATOM 678 N N . TRP A 1 90 ? -11.057 -12.594 14.965 1.00 91.62 90 TRP A N 1
ATOM 679 C CA . TRP A 1 90 ? -11.837 -12.653 16.200 1.00 91.62 90 TRP A CA 1
ATOM 680 C C . TRP A 1 90 ? -11.567 -13.923 17.023 1.00 91.62 90 TRP A C 1
ATOM 682 O O . TRP A 1 90 ? -11.530 -13.850 18.255 1.00 91.62 90 TRP A O 1
ATOM 692 N N . ILE A 1 91 ? -11.339 -15.08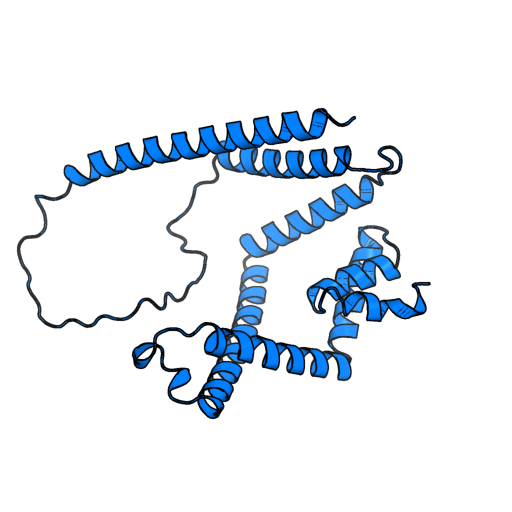3 16.387 1.00 94.25 91 ILE A N 1
ATOM 693 C CA . ILE A 1 91 ? -11.068 -16.332 17.115 1.00 94.25 91 ILE A CA 1
ATOM 694 C C . ILE A 1 91 ? -9.683 -16.343 17.766 1.00 94.25 91 ILE A C 1
ATOM 696 O O . ILE A 1 91 ? -9.547 -16.850 18.882 1.00 94.25 91 ILE A O 1
ATOM 700 N N . PHE A 1 92 ? -8.690 -15.754 17.099 1.00 94.12 92 PHE A N 1
ATOM 701 C CA . PHE A 1 92 ? -7.328 -15.614 17.616 1.00 94.12 92 PHE A CA 1
ATOM 702 C C . PHE A 1 92 ? -7.129 -14.369 18.490 1.00 94.12 92 PHE A C 1
ATOM 704 O O . PHE A 1 92 ? -6.055 -14.187 19.060 1.00 94.12 92 PHE A O 1
ATOM 711 N N . SER A 1 93 ? -8.155 -13.528 18.648 1.00 92.19 93 SER A N 1
ATOM 712 C CA . SER A 1 93 ? -8.091 -12.363 19.527 1.00 92.19 93 SER A CA 1
ATOM 713 C C . SER A 1 93 ? -7.940 -12.776 20.995 1.00 92.19 93 SER A C 1
ATOM 715 O O . SER A 1 93 ? -8.741 -13.550 21.530 1.00 92.19 93 SER A O 1
ATOM 717 N N . VAL A 1 94 ? -6.928 -12.205 21.656 1.00 91.62 94 VAL A N 1
ATOM 718 C CA . VAL A 1 94 ? -6.629 -12.416 23.082 1.00 91.62 94 VAL A CA 1
ATOM 719 C C . VAL A 1 94 ? -7.759 -11.889 23.969 1.00 91.62 94 VAL A C 1
ATOM 721 O O . VAL A 1 94 ? -8.150 -12.546 24.932 1.00 91.62 94 VAL A O 1
ATOM 724 N N . ASN A 1 95 ? -8.324 -10.724 23.636 1.00 91.31 95 ASN A N 1
ATOM 725 C CA . ASN A 1 95 ? -9.413 -10.113 24.393 1.00 91.31 95 ASN A CA 1
ATOM 726 C C . ASN A 1 95 ? -10.542 -9.647 23.467 1.00 91.31 95 ASN A C 1
ATOM 728 O O . ASN A 1 95 ? -10.577 -8.509 23.002 1.00 91.31 95 ASN A O 1
ATOM 732 N N . ARG A 1 96 ? -11.520 -10.534 23.260 1.00 86.94 96 ARG A N 1
ATOM 733 C CA . ARG A 1 96 ? -12.662 -10.314 22.354 1.00 86.94 96 ARG A CA 1
ATOM 734 C C . ARG A 1 96 ? -13.583 -9.169 22.778 1.00 86.94 96 ARG A C 1
ATOM 736 O O . ARG A 1 96 ? -14.306 -8.640 21.941 1.00 86.94 96 ARG A O 1
ATOM 743 N N . LYS A 1 97 ? -13.584 -8.802 24.064 1.00 82.88 97 LYS A N 1
ATOM 744 C CA . LYS A 1 97 ? -14.432 -7.726 24.603 1.00 82.88 97 LYS A CA 1
ATOM 745 C C . LYS A 1 97 ? -13.796 -6.343 24.462 1.00 82.88 97 LYS A C 1
ATOM 747 O O . LYS A 1 97 ? -14.518 -5.357 24.464 1.00 82.88 97 LYS A O 1
ATOM 752 N N . ALA A 1 98 ? -12.473 -6.275 24.316 1.00 89.88 98 ALA A N 1
ATOM 753 C CA . ALA A 1 98 ? -11.733 -5.024 24.150 1.00 89.88 98 ALA A CA 1
ATOM 754 C C . ALA A 1 98 ? -11.588 -4.590 22.678 1.00 89.88 98 ALA A C 1
ATOM 756 O O . ALA A 1 98 ? -10.859 -3.647 22.381 1.00 89.88 98 ALA A O 1
ATOM 757 N N . ILE A 1 99 ? -12.258 -5.272 21.741 1.00 88.31 99 ILE A N 1
ATOM 758 C CA . ILE A 1 99 ? -12.185 -4.937 20.317 1.00 88.31 99 ILE A CA 1
ATOM 759 C C . ILE A 1 99 ? -12.927 -3.623 20.0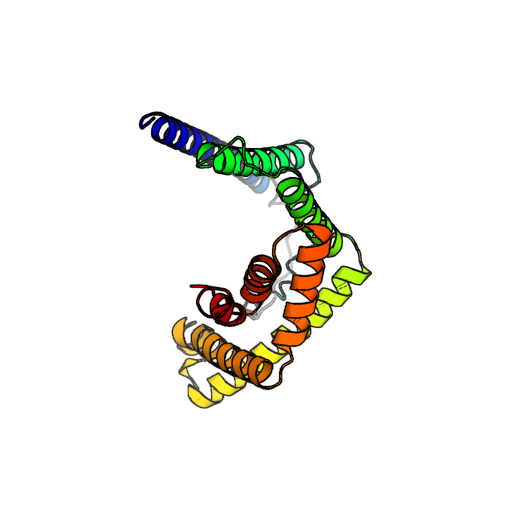60 1.00 88.31 99 ILE A C 1
ATOM 761 O O . ILE A 1 99 ? -14.144 -3.527 20.227 1.00 88.31 99 ILE A O 1
ATOM 765 N N . VAL A 1 100 ? -12.192 -2.619 19.584 1.00 89.88 100 VAL A N 1
ATOM 766 C CA . VAL A 1 100 ? -12.750 -1.327 19.177 1.00 89.88 100 VAL A CA 1
ATOM 767 C C . VAL A 1 100 ? -13.335 -1.451 17.767 1.00 89.88 100 VAL A C 1
ATOM 769 O O . VAL A 1 100 ? -12.672 -1.191 16.763 1.00 89.88 100 VAL A O 1
ATOM 772 N N . TRP A 1 101 ? -14.607 -1.848 17.678 1.00 90.19 101 TRP A N 1
ATOM 773 C CA . TRP A 1 101 ? -15.311 -2.068 16.403 1.00 90.19 101 TRP A CA 1
ATOM 774 C C . TRP A 1 101 ? -15.323 -0.853 15.475 1.00 90.19 101 TRP A C 1
ATOM 776 O O . TRP A 1 101 ? -15.313 -1.011 14.257 1.00 90.19 101 TRP A O 1
ATOM 786 N N . ARG A 1 102 ? -15.277 0.361 16.036 1.00 90.19 102 ARG A N 1
ATOM 787 C CA . ARG A 1 102 ? -15.160 1.602 15.263 1.00 90.19 102 ARG A CA 1
ATOM 788 C C . ARG A 1 102 ? -13.924 1.588 14.361 1.00 90.19 102 ARG A C 1
ATOM 790 O O . ARG A 1 102 ? -14.042 1.865 13.174 1.00 90.19 102 ARG A O 1
ATOM 797 N N . THR A 1 103 ? -12.763 1.233 14.903 1.00 92.12 103 THR A N 1
ATOM 798 C CA . THR A 1 103 ? -11.498 1.180 14.157 1.00 92.12 103 THR A CA 1
ATOM 799 C C . THR A 1 103 ? -11.544 0.107 13.074 1.00 92.12 103 THR A C 1
ATOM 801 O O . THR A 1 103 ? -11.146 0.370 11.943 1.00 92.12 103 THR A O 1
ATOM 804 N N . VAL A 1 104 ? -12.097 -1.071 13.386 1.00 92.81 104 VAL A N 1
ATOM 805 C CA . VAL A 1 104 ? -12.238 -2.178 12.424 1.00 92.81 104 VAL A CA 1
ATOM 806 C C . VAL A 1 104 ? -13.125 -1.773 11.244 1.00 92.81 104 VAL A C 1
ATOM 808 O O . VAL A 1 104 ? -12.721 -1.917 10.093 1.00 92.81 104 VAL A O 1
ATOM 811 N N . ILE A 1 105 ? -14.309 -1.217 11.517 1.00 93.06 105 ILE A N 1
ATOM 812 C CA . ILE A 1 105 ? -15.270 -0.816 10.480 1.00 93.06 105 ILE A CA 1
ATOM 813 C C . ILE A 1 105 ? -14.712 0.328 9.629 1.00 93.06 105 ILE A C 1
ATOM 815 O O . ILE A 1 105 ? -14.806 0.271 8.407 1.00 93.06 105 ILE A O 1
ATOM 819 N N . ILE A 1 106 ? -14.101 1.346 10.247 1.00 94.69 106 ILE A N 1
ATOM 820 C CA . ILE A 1 106 ? -13.509 2.469 9.506 1.00 94.69 106 ILE A CA 1
ATOM 821 C C . ILE A 1 106 ? -12.334 1.991 8.647 1.00 94.69 106 ILE A C 1
ATOM 823 O O . ILE A 1 106 ? -12.227 2.407 7.499 1.00 94.69 106 ILE A O 1
ATOM 827 N N . GLY A 1 107 ? -11.488 1.091 9.156 1.00 93.31 107 GLY A N 1
ATOM 828 C CA . GLY A 1 107 ? -10.378 0.523 8.386 1.00 93.31 107 GLY A CA 1
ATOM 829 C C . GLY A 1 107 ? -10.854 -0.240 7.154 1.00 93.31 107 GLY A C 1
ATOM 830 O O . GLY A 1 107 ? -10.379 0.021 6.049 1.00 93.31 107 GLY A O 1
ATOM 831 N N . LEU A 1 108 ? -11.849 -1.115 7.326 1.00 94.25 108 LEU A N 1
ATOM 832 C CA . LEU A 1 108 ? -12.479 -1.834 6.214 1.00 94.25 108 LEU A CA 1
ATOM 833 C C . LEU A 1 108 ? -13.141 -0.877 5.218 1.00 94.25 108 LEU A C 1
ATOM 835 O O . LEU A 1 108 ? -13.009 -1.060 4.009 1.00 94.25 108 LEU A O 1
ATOM 839 N N . ALA A 1 109 ? -13.817 0.163 5.709 1.00 94.81 109 ALA A N 1
ATOM 840 C CA . ALA A 1 109 ? -14.435 1.171 4.860 1.00 94.81 109 ALA A CA 1
ATOM 841 C C . ALA A 1 109 ? -13.388 1.930 4.036 1.00 94.81 109 ALA A C 1
ATOM 843 O O . ALA A 1 109 ? -13.566 2.071 2.833 1.00 94.81 109 ALA A O 1
ATOM 844 N N . ILE A 1 110 ? -12.277 2.365 4.642 1.00 93.44 110 ILE A N 1
ATOM 845 C CA . ILE A 1 110 ? -11.183 3.045 3.930 1.00 93.44 110 ILE A CA 1
ATOM 846 C C . ILE A 1 110 ? -10.582 2.128 2.859 1.00 93.44 110 ILE A C 1
ATOM 848 O O . ILE A 1 110 ? -10.394 2.574 1.729 1.00 93.44 110 ILE A O 1
ATOM 852 N N . GLN A 1 111 ? -10.331 0.852 3.174 1.00 93.62 111 GLN A N 1
ATOM 853 C CA . GLN A 1 111 ? -9.829 -0.123 2.199 1.00 93.62 111 GLN A CA 1
ATOM 854 C C . GLN A 1 111 ? -10.792 -0.303 1.018 1.00 93.62 111 GLN A C 1
ATOM 856 O O . GLN A 1 111 ? -10.364 -0.266 -0.135 1.00 93.62 111 GLN A O 1
ATOM 861 N N . LEU A 1 112 ? -12.093 -0.449 1.290 1.00 93.25 112 LEU A N 1
ATOM 862 C CA . LEU A 1 112 ? -13.108 -0.624 0.252 1.00 93.25 112 LEU A CA 1
ATOM 863 C C . LEU A 1 112 ? -13.288 0.643 -0.595 1.00 93.25 112 LEU A C 1
ATOM 865 O O . LEU A 1 112 ? -13.344 0.559 -1.820 1.00 93.25 112 LEU A O 1
ATOM 869 N N . ILE A 1 113 ? -13.334 1.816 0.044 1.00 94.75 113 ILE A N 1
ATOM 870 C CA . ILE A 1 113 ? -13.422 3.113 -0.635 1.00 94.75 113 ILE A CA 1
ATOM 871 C C . ILE A 1 113 ? -12.217 3.299 -1.550 1.00 94.75 113 ILE A C 1
ATOM 873 O O . ILE A 1 113 ? -12.397 3.677 -2.705 1.00 94.75 113 ILE A O 1
ATOM 877 N N . LEU A 1 114 ? -11.004 3.006 -1.078 1.00 91.56 114 LEU A N 1
ATOM 878 C CA . LEU A 1 114 ? -9.788 3.128 -1.879 1.00 91.56 114 LEU A CA 1
ATOM 879 C C . LEU A 1 114 ? -9.801 2.158 -3.069 1.00 91.56 114 LEU A C 1
ATOM 881 O O . LEU A 1 114 ? -9.526 2.580 -4.191 1.00 91.56 114 LEU A O 1
ATOM 885 N N . ALA A 1 115 ? -10.207 0.902 -2.861 1.00 90.56 115 ALA A N 1
ATOM 886 C CA . ALA A 1 115 ? -10.326 -0.088 -3.932 1.00 90.56 115 ALA A CA 1
ATOM 887 C C . ALA A 1 115 ? -11.330 0.341 -5.019 1.00 90.56 115 ALA A C 1
ATOM 889 O O . ALA A 1 115 ? -10.996 0.348 -6.204 1.00 90.56 115 ALA A O 1
ATOM 890 N N . ILE A 1 116 ? -12.539 0.755 -4.624 1.00 90.25 116 ILE A N 1
ATOM 891 C CA . ILE A 1 116 ? -13.574 1.224 -5.560 1.00 90.25 116 ILE A CA 1
ATOM 892 C C . ILE A 1 116 ? -13.128 2.514 -6.254 1.00 90.25 116 ILE A C 1
ATOM 894 O O . ILE A 1 116 ? -13.350 2.671 -7.454 1.00 90.25 116 ILE A O 1
ATOM 898 N N . SER A 1 117 ? -12.469 3.420 -5.529 1.00 92.50 117 SER A N 1
ATOM 899 C CA . SER A 1 117 ? -11.973 4.679 -6.090 1.00 92.50 117 SER A CA 1
ATOM 900 C C . SER A 1 117 ? -10.966 4.425 -7.207 1.00 92.50 117 SER A C 1
ATOM 902 O O . SER A 1 117 ? -11.109 4.987 -8.287 1.00 92.50 117 SER A O 1
ATOM 904 N N . ILE A 1 118 ? -9.993 3.539 -6.988 1.00 89.81 118 ILE A N 1
ATOM 905 C CA . ILE A 1 118 ? -8.983 3.204 -8.001 1.00 89.81 118 ILE A CA 1
ATOM 906 C C . ILE A 1 118 ? -9.614 2.457 -9.185 1.00 89.81 118 ILE A C 1
ATOM 908 O O . ILE A 1 118 ? -9.286 2.741 -10.339 1.00 89.81 118 ILE A O 1
ATOM 912 N N . LEU A 1 119 ? -10.536 1.525 -8.920 1.00 86.75 119 LEU A N 1
ATOM 913 C CA . LEU A 1 119 ? -11.103 0.671 -9.963 1.00 86.75 119 LEU A CA 1
ATOM 914 C C . LEU A 1 119 ? -12.153 1.386 -10.824 1.00 86.75 119 LEU A C 1
ATOM 916 O O . LEU A 1 119 ? -12.207 1.139 -12.026 1.00 86.75 119 LEU A O 1
ATOM 920 N N . TYR A 1 120 ? -12.978 2.265 -10.249 1.00 85.31 120 TYR A N 1
ATOM 921 C CA . TYR A 1 120 ? -14.151 2.823 -10.932 1.00 85.31 120 TYR A CA 1
ATOM 922 C C . TYR A 1 120 ? -14.040 4.317 -11.256 1.00 85.31 120 TYR A C 1
ATOM 924 O O . TYR A 1 120 ? -14.580 4.750 -12.270 1.00 85.31 120 TYR A O 1
ATOM 932 N N . VAL A 1 121 ? -13.346 5.120 -10.439 1.00 91.94 121 VAL A N 1
ATOM 933 C CA . VAL A 1 121 ? -13.311 6.580 -10.626 1.00 91.94 121 VAL A CA 1
ATOM 934 C C . VAL A 1 121 ? -12.256 6.951 -11.680 1.00 91.94 121 VAL A C 1
ATOM 936 O O . VAL A 1 121 ? -11.060 6.794 -11.418 1.00 91.94 121 VAL A O 1
ATOM 939 N N . PRO A 1 122 ? -12.640 7.499 -12.855 1.00 89.06 122 PRO A N 1
ATOM 940 C CA . PRO A 1 122 ? -11.705 7.711 -13.966 1.00 89.06 122 PRO A CA 1
ATOM 941 C C . PRO A 1 122 ? -10.551 8.656 -13.623 1.00 89.06 122 PRO A C 1
ATOM 943 O O . PRO A 1 122 ? -9.401 8.383 -13.954 1.00 89.06 122 PRO A O 1
ATOM 946 N N . PHE A 1 123 ? -10.840 9.743 -12.901 1.00 92.69 123 PHE A N 1
ATOM 947 C CA . PHE A 1 123 ? -9.824 10.712 -12.480 1.00 92.69 123 PHE A CA 1
ATOM 948 C C . PHE A 1 123 ? -8.765 10.093 -11.553 1.00 92.69 123 PHE A C 1
ATOM 950 O O . PHE A 1 123 ? -7.571 10.374 -11.679 1.00 92.69 123 PHE A O 1
ATOM 957 N N . VAL A 1 124 ? -9.193 9.213 -10.642 1.00 92.06 124 VAL A N 1
ATOM 958 C CA . VAL A 1 124 ? -8.289 8.500 -9.732 1.00 92.06 124 VAL A CA 1
ATOM 959 C C . VAL A 1 124 ? -7.441 7.516 -10.529 1.00 92.06 124 VAL A C 1
ATOM 961 O O . VAL A 1 124 ? -6.222 7.523 -10.387 1.00 92.06 124 VAL A O 1
ATOM 964 N N . ARG A 1 125 ? -8.051 6.742 -11.434 1.00 89.44 125 ARG A N 1
ATOM 965 C CA . ARG A 1 125 ? -7.333 5.804 -12.307 1.00 89.44 125 ARG A CA 1
ATOM 966 C C . ARG A 1 125 ? -6.216 6.488 -13.099 1.00 89.44 125 ARG A C 1
ATOM 968 O O . ARG A 1 125 ? -5.085 6.023 -13.045 1.00 89.44 125 ARG A O 1
ATOM 975 N N . VAL A 1 126 ? -6.508 7.608 -13.765 1.00 92.56 126 VAL A N 1
ATOM 976 C CA . VAL A 1 126 ? -5.508 8.368 -14.544 1.00 92.56 126 VAL A CA 1
ATOM 977 C C . VAL A 1 126 ? -4.372 8.872 -13.651 1.00 92.56 126 VAL A C 1
ATOM 979 O O . VAL A 1 126 ? -3.206 8.811 -14.035 1.00 92.56 126 VAL A O 1
ATOM 982 N N . SER A 1 127 ? -4.689 9.329 -12.438 1.00 93.88 127 SER A N 1
ATOM 983 C CA . SER A 1 127 ? -3.677 9.772 -11.473 1.00 93.88 127 SER A CA 1
ATOM 984 C C . SER A 1 127 ? -2.749 8.624 -11.052 1.00 93.88 127 SER A C 1
ATOM 986 O O . SER A 1 127 ? -1.531 8.794 -11.023 1.00 93.88 127 SER A O 1
ATOM 988 N N . PHE A 1 128 ? -3.300 7.438 -10.775 1.00 90.62 128 PHE A N 1
ATOM 989 C CA . PHE A 1 128 ? -2.512 6.242 -10.454 1.00 90.62 128 PHE A CA 1
ATOM 990 C C . PHE A 1 128 ? -1.716 5.720 -11.654 1.00 90.62 128 PHE A C 1
ATOM 992 O O . PHE A 1 128 ? -0.582 5.283 -11.478 1.00 90.62 128 PHE A O 1
ATOM 999 N N . GLU A 1 129 ? -2.255 5.808 -12.870 1.00 91.81 129 GLU A N 1
ATOM 1000 C CA . GLU A 1 129 ? -1.537 5.459 -14.099 1.00 91.81 129 GLU A CA 1
ATOM 1001 C C . GLU A 1 129 ? -0.343 6.394 -14.329 1.00 91.81 129 GLU A C 1
ATOM 1003 O O . GLU A 1 129 ? 0.753 5.939 -14.653 1.00 91.81 129 GLU A O 1
ATOM 1008 N N . PHE A 1 130 ? -0.520 7.699 -14.099 1.00 94.12 130 PHE A N 1
ATOM 1009 C CA . PHE A 1 130 ? 0.569 8.671 -14.158 1.00 94.12 130 PHE A CA 1
ATOM 1010 C C . PHE A 1 130 ? 1.684 8.331 -13.162 1.00 94.12 130 PHE A C 1
ATOM 1012 O O . PHE A 1 130 ? 2.855 8.289 -13.539 1.00 94.12 130 PHE A O 1
ATOM 1019 N N . VAL A 1 131 ? 1.324 8.023 -11.912 1.00 92.94 131 VAL A N 1
ATOM 1020 C CA . VAL A 1 131 ? 2.291 7.564 -10.905 1.00 92.94 131 VAL A CA 1
ATOM 1021 C C . VAL A 1 131 ? 2.962 6.262 -11.356 1.00 92.94 131 VAL A C 1
ATOM 1023 O O . VAL A 1 131 ? 4.185 6.164 -11.300 1.00 92.94 131 VAL A O 1
ATOM 1026 N N . GLY A 1 132 ? 2.205 5.298 -11.884 1.00 93.38 132 GLY A N 1
ATOM 1027 C CA . GLY A 1 132 ? 2.734 4.046 -12.430 1.00 93.38 132 GLY A CA 1
ATOM 1028 C C . GLY A 1 132 ? 3.776 4.266 -13.530 1.00 93.38 132 GLY A C 1
ATOM 1029 O O . GLY A 1 132 ? 4.842 3.658 -13.491 1.00 93.38 132 GLY A O 1
ATOM 1030 N N . LYS A 1 133 ? 3.538 5.209 -14.450 1.00 94.75 133 LYS A N 1
ATOM 1031 C CA . LYS A 1 133 ? 4.502 5.580 -15.504 1.00 94.75 133 LYS A CA 1
ATOM 1032 C C . LYS A 1 133 ? 5.807 6.146 -14.940 1.00 94.75 133 LYS A C 1
ATOM 1034 O O . LYS A 1 133 ? 6.869 5.884 -15.500 1.00 94.75 133 LYS A O 1
ATOM 1039 N N . ILE A 1 134 ? 5.758 6.878 -13.823 1.00 93.94 134 ILE A N 1
ATOM 1040 C CA . ILE A 1 134 ? 6.972 7.332 -13.125 1.00 93.94 134 ILE A CA 1
ATOM 1041 C C . ILE A 1 134 ? 7.767 6.127 -12.609 1.00 93.94 134 ILE A C 1
ATOM 1043 O O . ILE A 1 134 ? 8.977 6.072 -12.818 1.00 93.94 134 ILE A O 1
ATOM 1047 N N . PHE A 1 135 ? 7.103 5.147 -11.987 1.00 91.56 135 PHE A N 1
ATOM 1048 C CA . PHE A 1 135 ? 7.764 3.925 -11.516 1.00 91.56 135 PHE A CA 1
ATOM 1049 C C . PHE A 1 135 ? 8.364 3.108 -12.663 1.00 91.56 135 PHE A C 1
ATOM 1051 O O . PHE A 1 135 ? 9.510 2.682 -12.550 1.00 91.56 135 PHE A O 1
ATOM 1058 N N . VAL A 1 136 ? 7.649 2.946 -13.781 1.00 93.31 136 VAL A N 1
ATOM 1059 C CA . VAL A 1 136 ? 8.178 2.269 -14.979 1.00 93.31 136 VAL A CA 1
ATOM 1060 C C . VAL A 1 136 ? 9.436 2.972 -15.487 1.00 93.31 136 VAL A C 1
ATOM 1062 O O . VAL A 1 136 ? 10.458 2.328 -15.683 1.00 93.31 136 VAL A O 1
ATOM 1065 N N . LYS A 1 137 ? 9.425 4.304 -15.570 1.00 93.69 137 LYS A N 1
ATOM 1066 C CA . LYS A 1 137 ? 10.606 5.066 -15.994 1.00 93.69 137 LYS A CA 1
ATOM 1067 C C . LYS A 1 137 ? 11.803 4.894 -15.050 1.00 93.69 137 LYS A C 1
ATOM 1069 O O . LYS A 1 137 ? 12.948 4.878 -15.491 1.00 93.69 137 LYS A O 1
ATOM 1074 N N . ILE A 1 138 ? 11.551 4.760 -13.748 1.00 91.50 138 ILE A N 1
ATOM 1075 C CA . ILE A 1 138 ? 12.595 4.447 -12.764 1.00 91.50 138 ILE A CA 1
ATOM 1076 C C . ILE A 1 138 ? 13.154 3.028 -12.982 1.00 91.50 138 ILE A C 1
ATOM 1078 O O . ILE A 1 138 ? 14.369 2.823 -12.887 1.00 91.50 138 ILE A O 1
ATOM 1082 N N . LEU A 1 139 ? 12.294 2.056 -13.300 1.00 92.00 139 LEU A N 1
ATOM 1083 C CA . LEU A 1 139 ? 12.718 0.701 -13.659 1.00 92.00 139 LEU A CA 1
ATOM 1084 C C . LEU A 1 139 ? 13.583 0.705 -14.923 1.00 92.00 139 LEU A C 1
ATOM 1086 O O . LEU A 1 139 ? 14.609 0.029 -14.945 1.00 92.00 139 LEU A O 1
ATOM 1090 N N . ASP A 1 140 ? 13.245 1.522 -15.921 1.00 92.69 140 ASP A N 1
ATOM 1091 C CA . ASP A 1 140 ? 14.049 1.665 -17.139 1.00 92.69 140 ASP A CA 1
ATOM 1092 C C . ASP A 1 140 ? 15.453 2.205 -16.826 1.00 92.69 140 ASP A C 1
ATOM 1094 O O . ASP A 1 140 ? 16.449 1.636 -17.269 1.00 92.69 140 ASP A O 1
ATOM 1098 N N . PHE A 1 141 ? 15.569 3.235 -15.978 1.00 92.81 141 PHE A N 1
ATOM 1099 C CA . PHE A 1 141 ? 16.880 3.729 -15.530 1.00 92.81 141 PHE A CA 1
ATOM 1100 C C . PHE A 1 141 ? 17.686 2.668 -14.777 1.00 92.81 141 PHE A C 1
ATOM 1102 O O . PHE A 1 141 ? 18.904 2.571 -14.943 1.00 92.81 141 PHE A O 1
ATOM 1109 N N . THR A 1 142 ? 17.011 1.845 -13.975 1.00 92.50 142 THR A N 1
ATOM 1110 C CA . THR A 1 142 ? 17.653 0.723 -13.282 1.00 92.50 142 THR A CA 1
ATOM 1111 C C . THR A 1 142 ? 18.151 -0.323 -14.281 1.00 92.50 142 THR A C 1
ATOM 1113 O O . THR A 1 142 ? 19.269 -0.826 -14.146 1.00 92.50 142 THR A O 1
ATOM 1116 N N . LYS A 1 143 ? 17.352 -0.639 -15.305 1.00 90.00 143 LYS A N 1
ATOM 1117 C CA . LYS A 1 143 ? 17.707 -1.594 -16.358 1.00 90.00 143 LYS A CA 1
ATOM 1118 C C . LYS A 1 143 ? 18.928 -1.129 -17.148 1.00 90.00 143 LYS A C 1
ATOM 1120 O O . LYS A 1 143 ? 19.839 -1.928 -17.354 1.00 90.00 143 LYS A O 1
ATOM 1125 N N . GLU A 1 144 ? 18.991 0.147 -17.517 1.00 91.56 144 GLU A N 1
ATOM 1126 C CA . GLU A 1 144 ? 20.165 0.735 -18.176 1.00 91.56 144 GLU A CA 1
ATOM 1127 C C . GLU A 1 144 ? 21.417 0.636 -17.290 1.00 91.56 144 GLU A C 1
ATOM 1129 O O . GLU A 1 144 ? 22.456 0.141 -17.727 1.00 91.56 144 GLU A O 1
ATOM 1134 N N . GLY A 1 145 ? 21.310 1.000 -16.005 1.00 91.12 145 GLY A N 1
ATOM 1135 C CA . GLY A 1 145 ? 22.423 0.880 -15.054 1.00 91.12 145 GLY A CA 1
ATOM 1136 C C . GLY A 1 145 ? 22.887 -0.566 -14.831 1.00 91.12 145 GLY A C 1
ATOM 1137 O O . GLY A 1 145 ? 24.082 -0.834 -14.709 1.00 91.12 145 GLY A O 1
ATOM 1138 N N . SER A 1 146 ? 21.953 -1.516 -14.832 1.00 90.75 146 SER A N 1
ATOM 1139 C CA . SER A 1 146 ? 22.250 -2.947 -14.685 1.00 90.75 146 SER A CA 1
ATOM 1140 C C . SER A 1 146 ? 22.882 -3.527 -15.947 1.00 90.75 146 SER A C 1
ATOM 1142 O O . SER A 1 146 ? 23.807 -4.328 -15.855 1.00 90.75 146 SER A O 1
ATOM 1144 N N . THR A 1 147 ? 22.437 -3.084 -17.124 1.00 89.81 147 THR A N 1
ATOM 1145 C CA . THR A 1 147 ? 23.029 -3.460 -18.416 1.00 89.81 147 THR A CA 1
ATOM 1146 C C . THR A 1 147 ? 24.454 -2.925 -18.532 1.00 89.81 147 THR A C 1
ATOM 1148 O O . THR A 1 147 ? 25.339 -3.646 -18.979 1.00 89.81 147 THR A O 1
ATOM 1151 N N . PHE A 1 148 ? 24.717 -1.710 -18.040 1.00 90.75 148 PHE A N 1
ATOM 1152 C CA . PHE A 1 148 ? 26.076 -1.177 -17.933 1.00 90.75 148 PHE A CA 1
ATOM 1153 C C . PHE A 1 148 ? 26.978 -2.038 -17.031 1.00 90.75 148 PHE A C 1
ATOM 1155 O O . PHE A 1 148 ? 28.128 -2.294 -17.383 1.00 90.75 148 PHE A O 1
ATOM 1162 N N . LEU A 1 149 ? 26.466 -2.508 -15.888 1.00 91.12 149 LEU A N 1
ATOM 1163 C CA . LEU A 1 149 ? 27.252 -3.278 -14.919 1.00 91.12 149 LEU A CA 1
ATOM 1164 C C . LEU A 1 149 ? 27.474 -4.744 -15.332 1.00 91.12 149 LEU A C 1
ATOM 1166 O O . LEU A 1 149 ? 28.556 -5.287 -15.116 1.00 91.12 149 LEU A O 1
ATOM 1170 N N . PHE A 1 150 ? 26.452 -5.391 -15.892 1.00 87.81 150 PHE A N 1
ATOM 1171 C CA . PHE A 1 150 ? 26.428 -6.839 -16.127 1.00 87.81 150 PHE A CA 1
ATOM 1172 C C . PHE A 1 150 ? 26.459 -7.234 -17.614 1.00 87.81 150 PHE A C 1
ATOM 1174 O O . PHE A 1 150 ? 26.678 -8.406 -17.927 1.00 87.81 150 PHE A O 1
ATOM 1181 N N . GLY A 1 151 ? 26.277 -6.285 -18.537 1.00 84.69 151 GLY A N 1
ATOM 1182 C CA . GLY A 1 151 ? 26.398 -6.490 -19.981 1.00 84.69 151 GLY A CA 1
ATOM 1183 C C . GLY A 1 151 ? 25.548 -7.651 -20.495 1.00 84.69 151 GLY A C 1
ATOM 1184 O O . GLY A 1 151 ? 24.336 -7.690 -20.297 1.00 84.69 151 GLY A O 1
ATOM 1185 N N . SER A 1 152 ? 26.197 -8.634 -21.122 1.00 81.44 152 SER A N 1
ATOM 1186 C CA . SER A 1 152 ? 25.537 -9.807 -21.707 1.00 81.44 152 SER A CA 1
ATOM 1187 C C . SER A 1 152 ? 24.863 -10.735 -20.691 1.00 81.44 152 SER A C 1
ATOM 1189 O O . SER A 1 152 ? 24.067 -11.574 -21.098 1.00 81.44 152 SER A O 1
ATOM 1191 N N . LEU A 1 153 ? 25.119 -10.596 -19.384 1.00 81.12 153 LEU A N 1
ATOM 1192 C CA . LEU A 1 153 ? 24.405 -11.356 -18.346 1.00 81.12 153 LEU A CA 1
ATOM 1193 C C . LEU A 1 153 ? 22.952 -10.885 -18.154 1.00 81.12 153 LEU A C 1
ATOM 1195 O O . LEU A 1 153 ? 22.159 -11.587 -17.528 1.00 81.12 153 LEU A O 1
ATOM 1199 N N . MET A 1 154 ? 22.608 -9.716 -18.703 1.00 79.00 154 MET A N 1
ATOM 1200 C CA . MET A 1 154 ? 21.239 -9.201 -18.782 1.00 79.00 154 MET A CA 1
ATOM 1201 C C . MET A 1 154 ? 20.503 -9.634 -20.061 1.00 79.00 154 MET A C 1
ATOM 1203 O O . MET A 1 154 ? 19.283 -9.463 -20.126 1.00 79.00 154 MET A O 1
ATOM 1207 N N . ASP A 1 155 ? 21.208 -10.191 -21.059 1.00 76.81 155 ASP A N 1
ATOM 1208 C CA . ASP A 1 155 ? 20.613 -10.629 -22.329 1.00 76.81 155 ASP A CA 1
ATOM 1209 C C . ASP A 1 155 ? 19.771 -11.894 -22.115 1.00 76.81 155 ASP A C 1
ATOM 1211 O O . ASP A 1 155 ? 20.282 -13.019 -22.044 1.00 76.81 155 ASP A O 1
ATOM 1215 N N . VAL A 1 156 ? 18.452 -11.703 -22.089 1.00 75.50 156 VAL A N 1
ATOM 1216 C CA . VAL A 1 156 ? 17.458 -12.782 -21.971 1.00 75.50 156 VAL A CA 1
ATOM 1217 C C . VAL A 1 156 ? 17.581 -13.783 -23.119 1.00 75.50 156 VAL A C 1
ATOM 1219 O O . VAL A 1 156 ? 17.441 -14.986 -22.906 1.00 75.50 156 VAL A O 1
ATOM 1222 N N . ASP A 1 157 ? 17.919 -13.298 -24.312 1.00 72.94 157 ASP A N 1
ATOM 1223 C CA . ASP A 1 157 ? 17.966 -14.103 -25.534 1.00 72.94 157 ASP A CA 1
ATOM 1224 C C . ASP A 1 157 ? 19.150 -15.079 -25.575 1.00 72.94 157 ASP A C 1
ATOM 1226 O O . ASP A 1 157 ? 19.089 -16.100 -26.259 1.00 72.94 157 ASP A O 1
ATOM 1230 N N . LYS A 1 158 ? 20.239 -14.788 -24.850 1.00 67.12 158 LYS A N 1
ATOM 1231 C CA . LYS A 1 158 ? 21.470 -15.600 -24.882 1.00 67.12 158 LYS A CA 1
ATOM 1232 C C . LYS A 1 158 ? 21.612 -16.529 -23.686 1.00 67.12 158 LYS A C 1
ATOM 1234 O O . LYS A 1 158 ? 22.156 -17.620 -23.835 1.00 67.12 158 LYS A O 1
ATOM 1239 N N . LEU A 1 159 ? 21.179 -16.088 -22.506 1.00 65.00 159 LEU A N 1
ATOM 1240 C CA . LEU A 1 159 ? 21.430 -16.787 -21.240 1.00 65.00 159 LEU A CA 1
ATOM 1241 C C . LEU A 1 159 ? 20.147 -17.140 -20.476 1.00 65.00 159 LEU A C 1
ATOM 1243 O O . LEU A 1 159 ? 20.218 -17.754 -19.411 1.00 65.00 159 LEU A O 1
ATOM 1247 N N . GLY A 1 160 ? 18.978 -16.794 -21.024 1.00 69.00 160 GLY A N 1
ATOM 1248 C CA . GLY A 1 160 ? 17.704 -16.882 -20.322 1.00 69.00 160 GLY A CA 1
ATOM 1249 C C . GLY A 1 160 ? 17.551 -15.786 -19.264 1.00 69.00 160 GLY A C 1
ATOM 1250 O O . GLY A 1 160 ? 18.494 -15.079 -18.908 1.00 69.00 160 GLY A O 1
ATOM 1251 N N . SER A 1 161 ? 16.336 -15.627 -18.736 1.00 74.75 161 SER A N 1
ATOM 1252 C CA . SER A 1 161 ? 16.074 -14.660 -17.665 1.00 74.75 161 SER A CA 1
ATOM 1253 C C . SER A 1 161 ? 16.684 -15.117 -16.340 1.00 74.75 161 SER A C 1
ATOM 1255 O O . SER A 1 161 ? 16.052 -15.834 -15.562 1.00 74.75 161 SER A O 1
ATOM 1257 N N . ILE A 1 162 ? 17.916 -14.687 -16.056 1.00 84.38 162 ILE A N 1
ATOM 1258 C CA . ILE A 1 162 ? 18.555 -14.932 -14.761 1.00 84.38 162 ILE A CA 1
ATOM 1259 C C . ILE A 1 162 ? 17.915 -14.009 -13.721 1.00 84.38 162 ILE A C 1
ATOM 1261 O O . ILE A 1 162 ? 18.192 -12.809 -13.668 1.00 84.38 162 ILE A O 1
ATOM 1265 N N . PHE A 1 163 ? 17.088 -14.599 -12.855 1.00 83.31 163 PHE A N 1
ATOM 1266 C CA . PHE A 1 163 ? 16.347 -13.905 -11.795 1.00 83.31 163 PHE A CA 1
ATOM 1267 C C . PHE A 1 163 ? 17.210 -12.901 -11.014 1.00 83.31 163 PHE A C 1
ATOM 1269 O O . PHE A 1 163 ? 16.804 -11.760 -10.795 1.00 83.31 163 PHE A O 1
ATOM 1276 N N . ALA A 1 164 ? 18.422 -13.314 -10.625 1.00 86.50 164 ALA A N 1
ATOM 1277 C CA . ALA A 1 164 ? 19.318 -12.503 -9.807 1.00 86.50 164 ALA A CA 1
ATOM 1278 C C . ALA A 1 164 ? 19.689 -11.170 -10.476 1.00 86.50 164 ALA A C 1
ATOM 1280 O O . ALA A 1 164 ? 19.640 -10.136 -9.819 1.00 86.50 164 ALA A O 1
ATOM 1281 N N . PHE A 1 165 ? 20.005 -11.174 -11.773 1.00 85.75 165 PHE A N 1
ATOM 1282 C CA . PHE A 1 165 ? 20.428 -9.965 -12.485 1.00 85.75 165 PHE A CA 1
ATOM 1283 C C . PHE A 1 165 ? 19.249 -9.078 -12.901 1.00 85.75 165 PHE A C 1
ATOM 1285 O O . PHE A 1 165 ? 19.414 -7.873 -13.034 1.00 85.75 165 PHE A O 1
ATOM 1292 N N . GLN A 1 166 ? 18.040 -9.629 -13.023 1.00 83.38 166 GLN A N 1
ATOM 1293 C CA . GLN A 1 166 ? 16.857 -8.837 -13.373 1.00 83.38 166 GLN A CA 1
ATOM 1294 C C . GLN A 1 166 ? 16.219 -8.137 -12.171 1.00 83.38 166 GLN A C 1
ATOM 1296 O O . GLN A 1 166 ? 15.734 -7.011 -12.286 1.00 83.38 166 GLN A O 1
ATOM 1301 N N . ILE A 1 167 ? 16.199 -8.796 -11.010 1.00 88.88 167 ILE A N 1
ATOM 1302 C CA . ILE A 1 167 ? 15.387 -8.341 -9.875 1.00 88.88 167 ILE A CA 1
ATOM 1303 C C . ILE A 1 167 ? 16.237 -7.695 -8.784 1.00 88.88 167 ILE A C 1
ATOM 1305 O O . ILE A 1 167 ? 15.839 -6.662 -8.245 1.00 88.88 167 ILE A O 1
ATOM 1309 N N . LEU A 1 168 ? 17.420 -8.236 -8.468 1.00 92.50 168 LEU A N 1
ATOM 1310 C CA . LEU A 1 168 ? 18.234 -7.703 -7.368 1.00 92.50 168 LEU A CA 1
ATOM 1311 C C . LEU A 1 168 ? 18.733 -6.269 -7.616 1.00 92.50 168 LEU A C 1
ATOM 1313 O O . LEU A 1 168 ? 18.649 -5.468 -6.683 1.00 92.50 168 LEU A O 1
ATOM 1317 N N . PRO A 1 169 ? 19.193 -5.882 -8.824 1.00 91.62 169 PRO A N 1
ATOM 1318 C CA . PRO A 1 169 ? 19.624 -4.505 -9.070 1.00 91.62 169 PRO A CA 1
ATOM 1319 C C . PRO A 1 169 ? 18.498 -3.486 -8.888 1.00 91.62 169 PRO A C 1
ATOM 1321 O O . PRO A 1 169 ? 18.727 -2.409 -8.342 1.00 91.62 169 PRO A O 1
ATOM 1324 N N . THR A 1 170 ? 17.271 -3.864 -9.258 1.00 91.62 170 THR A N 1
ATOM 1325 C CA . THR A 1 170 ? 16.063 -3.070 -9.008 1.00 91.62 170 THR A CA 1
ATOM 1326 C C . THR A 1 170 ? 15.872 -2.809 -7.521 1.00 91.62 170 THR A C 1
ATOM 1328 O O . THR A 1 170 ? 15.667 -1.663 -7.127 1.00 91.62 170 THR A O 1
ATOM 1331 N N . ILE A 1 171 ? 16.012 -3.836 -6.677 1.00 91.50 171 ILE A N 1
ATOM 1332 C CA . ILE A 1 171 ? 15.917 -3.683 -5.219 1.00 91.50 171 ILE A CA 1
ATOM 1333 C C . ILE A 1 171 ? 17.003 -2.726 -4.708 1.00 91.50 171 ILE A C 1
ATOM 1335 O O . ILE A 1 171 ? 16.684 -1.790 -3.983 1.00 91.50 171 ILE A O 1
ATOM 1339 N N . ILE A 1 172 ? 18.264 -2.908 -5.121 1.00 91.81 172 ILE A N 1
ATOM 1340 C CA . ILE A 1 172 ? 19.391 -2.066 -4.677 1.00 91.81 172 ILE A CA 1
ATOM 1341 C C . ILE A 1 172 ? 19.167 -0.597 -5.061 1.00 91.81 172 ILE A C 1
ATOM 1343 O O . ILE A 1 172 ? 19.327 0.295 -4.224 1.00 91.81 172 ILE A O 1
ATOM 1347 N N . PHE A 1 173 ? 18.763 -0.341 -6.306 1.00 92.38 173 PHE A N 1
ATOM 1348 C CA . PHE A 1 173 ? 18.477 1.006 -6.787 1.00 92.38 173 PHE A CA 1
ATOM 1349 C C . PHE A 1 173 ? 17.320 1.650 -6.013 1.00 92.38 173 PHE A C 1
ATOM 1351 O O . PHE A 1 173 ? 17.453 2.777 -5.532 1.00 92.38 173 PHE A O 1
ATOM 1358 N N . PHE A 1 174 ? 16.202 0.935 -5.838 1.00 89.62 174 PHE A N 1
ATOM 1359 C CA . PHE A 1 174 ? 15.052 1.451 -5.092 1.00 89.62 174 PHE A CA 1
ATOM 1360 C C . PHE A 1 174 ? 15.361 1.669 -3.610 1.00 89.62 174 PHE A C 1
ATOM 1362 O O . PHE A 1 174 ? 14.895 2.660 -3.048 1.00 89.62 174 PHE A O 1
ATOM 1369 N N . SER A 1 175 ? 16.171 0.818 -2.976 1.00 89.38 175 SER A N 1
ATOM 1370 C CA . SER A 1 175 ? 16.635 1.031 -1.600 1.00 89.38 175 SER A CA 1
ATOM 1371 C C . SER A 1 175 ? 17.481 2.301 -1.484 1.00 89.38 175 SER A C 1
ATOM 1373 O O . SER A 1 175 ? 17.241 3.116 -0.592 1.00 89.38 175 SER A O 1
ATOM 1375 N N . ALA A 1 176 ? 18.415 2.530 -2.414 1.00 92.00 176 ALA A N 1
ATOM 1376 C CA . ALA A 1 176 ? 19.219 3.752 -2.440 1.00 92.00 176 ALA A CA 1
ATOM 1377 C C . ALA A 1 176 ? 18.361 5.005 -2.697 1.00 92.00 176 ALA A C 1
ATOM 1379 O O . ALA A 1 176 ? 18.506 6.011 -1.999 1.00 92.00 176 ALA A O 1
ATOM 1380 N N . LEU A 1 177 ? 17.423 4.937 -3.648 1.00 91.81 177 LEU A N 1
ATOM 1381 C CA . LEU A 1 177 ? 16.489 6.023 -3.942 1.00 91.81 177 LEU A CA 1
ATOM 1382 C C . LEU A 1 177 ? 15.596 6.337 -2.736 1.00 91.81 177 LEU A C 1
ATOM 1384 O O . LEU A 1 177 ? 15.427 7.500 -2.378 1.00 91.81 177 LEU A O 1
ATOM 1388 N N . THR A 1 178 ? 15.062 5.312 -2.073 1.00 88.00 178 THR A N 1
ATOM 1389 C CA . THR A 1 178 ? 14.229 5.479 -0.874 1.00 88.00 178 THR A CA 1
ATOM 1390 C C . THR A 1 178 ? 15.037 6.096 0.265 1.00 88.00 178 THR A C 1
ATOM 1392 O O . THR A 1 178 ? 14.570 7.047 0.888 1.00 88.00 178 THR A O 1
ATOM 1395 N N . SER A 1 179 ? 16.283 5.652 0.477 1.00 88.38 179 SER A N 1
ATOM 1396 C CA . SER A 1 179 ? 17.200 6.262 1.449 1.00 88.38 179 SER A CA 1
ATOM 1397 C C . SER A 1 179 ? 17.487 7.732 1.131 1.00 88.38 179 SER A C 1
ATOM 1399 O O . SER A 1 179 ? 17.552 8.554 2.044 1.00 88.38 179 SER A O 1
ATOM 1401 N N . LEU A 1 180 ? 17.635 8.090 -0.148 1.00 92.56 180 LEU A N 1
ATOM 1402 C CA . LEU A 1 180 ? 17.814 9.478 -0.570 1.00 92.56 180 LEU A CA 1
ATOM 1403 C C . LEU A 1 180 ? 16.554 10.312 -0.298 1.00 92.56 180 LEU A C 1
ATOM 1405 O O . LEU A 1 180 ? 16.645 11.393 0.278 1.00 92.56 180 LEU A O 1
ATOM 1409 N N . LEU A 1 181 ? 15.372 9.811 -0.664 1.00 90.94 181 LEU A N 1
ATOM 1410 C CA . LEU A 1 181 ? 14.095 10.484 -0.403 1.00 90.94 181 LEU A CA 1
ATOM 1411 C C . LEU A 1 181 ? 13.821 10.642 1.100 1.00 90.94 181 LEU A C 1
ATOM 1413 O O . LEU A 1 181 ? 13.209 11.632 1.512 1.00 90.94 181 LEU A O 1
ATOM 1417 N N . PHE A 1 182 ? 14.286 9.688 1.908 1.00 86.12 182 PHE A N 1
ATOM 1418 C CA . PHE A 1 182 ? 14.257 9.768 3.361 1.00 86.12 182 PHE A CA 1
ATOM 1419 C C . PHE A 1 182 ? 15.231 10.833 3.875 1.00 86.12 182 PHE A C 1
ATOM 1421 O O . PHE A 1 182 ? 14.838 11.682 4.668 1.00 86.12 182 PHE A O 1
ATOM 1428 N N . TYR A 1 183 ? 16.473 10.876 3.389 1.00 89.69 183 TYR A N 1
ATOM 1429 C CA . TYR A 1 183 ? 17.422 11.932 3.762 1.00 89.69 183 TYR A CA 1
ATOM 1430 C C . TYR A 1 183 ? 16.911 13.338 3.393 1.00 89.69 183 TYR A C 1
ATOM 1432 O O . TYR A 1 183 ? 17.045 14.276 4.175 1.00 89.69 183 TYR A O 1
ATOM 1440 N N . LEU A 1 184 ? 16.252 13.476 2.238 1.00 93.44 184 LEU A N 1
ATOM 1441 C CA . LEU A 1 184 ? 15.665 14.736 1.766 1.00 93.44 184 LEU A CA 1
ATOM 1442 C C . LEU A 1 184 ? 14.384 15.158 2.510 1.00 93.44 184 LEU A C 1
ATOM 1444 O O . LEU A 1 184 ? 13.869 16.252 2.271 1.00 93.44 184 LEU A O 1
ATOM 1448 N N . GLY A 1 185 ? 13.834 14.321 3.392 1.00 89.88 185 GLY A N 1
ATOM 1449 C CA . GLY A 1 185 ? 12.637 14.663 4.161 1.00 89.88 185 GLY A CA 1
ATOM 1450 C C . GLY A 1 185 ? 11.307 14.464 3.415 1.00 89.88 185 GLY A C 1
ATOM 1451 O O . GLY A 1 185 ? 10.262 14.888 3.915 1.00 89.88 185 GLY A O 1
ATOM 1452 N N . ILE A 1 186 ? 11.308 13.884 2.208 1.00 92.19 186 ILE A N 1
ATOM 1453 C CA . ILE A 1 186 ? 10.096 13.747 1.376 1.00 92.19 186 ILE A CA 1
ATOM 1454 C C . ILE A 1 186 ? 9.181 12.662 1.948 1.00 92.19 186 ILE A C 1
ATOM 1456 O O . ILE A 1 186 ? 7.991 12.911 2.156 1.00 92.19 186 ILE A O 1
ATOM 1460 N N . ILE A 1 187 ? 9.742 11.487 2.257 1.00 90.75 187 ILE A N 1
ATOM 1461 C CA . ILE A 1 187 ? 8.991 10.364 2.841 1.00 90.75 187 ILE A CA 1
ATOM 1462 C C . ILE A 1 187 ? 8.351 10.784 4.160 1.00 90.75 187 ILE A C 1
ATOM 1464 O O . ILE A 1 187 ? 7.178 10.515 4.381 1.00 90.75 187 ILE A O 1
ATOM 1468 N N . GLN A 1 188 ? 9.071 11.523 5.002 1.00 90.31 188 GLN A N 1
ATOM 1469 C CA . GLN A 1 188 ? 8.578 11.976 6.300 1.00 90.31 188 GLN A CA 1
ATOM 1470 C C . GLN A 1 188 ? 7.341 12.865 6.158 1.00 90.31 188 GLN A C 1
ATOM 1472 O O . GLN A 1 188 ? 6.380 12.684 6.903 1.00 90.31 188 GLN A O 1
ATOM 1477 N 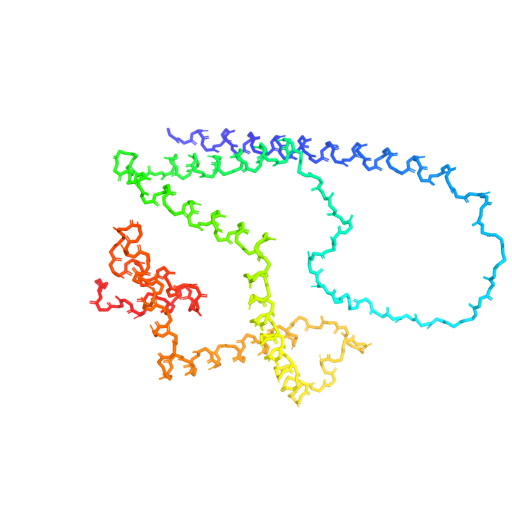N . LYS A 1 189 ? 7.321 13.787 5.186 1.00 92.50 189 LYS A N 1
ATOM 1478 C CA . LYS A 1 189 ? 6.152 14.647 4.934 1.00 92.50 189 LYS A CA 1
ATOM 1479 C C . LYS A 1 189 ? 4.939 13.838 4.469 1.00 92.50 189 LYS A C 1
ATOM 1481 O O . LYS A 1 189 ?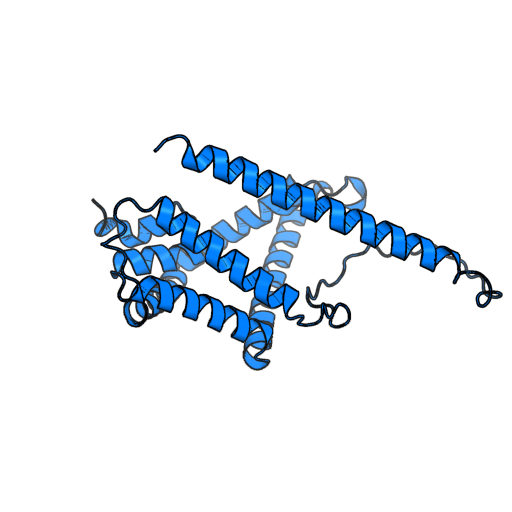 3.835 14.064 4.962 1.00 92.50 189 LYS A O 1
ATOM 1486 N N . VAL A 1 190 ? 5.145 12.890 3.553 1.00 92.81 190 VAL A N 1
ATOM 1487 C CA . VAL A 1 190 ? 4.074 12.020 3.035 1.00 92.81 190 VAL A CA 1
ATOM 1488 C C . VAL A 1 190 ? 3.532 11.112 4.140 1.00 92.81 190 VAL A C 1
ATOM 1490 O O . VAL A 1 190 ? 2.325 11.078 4.378 1.00 92.81 190 VAL A O 1
ATOM 1493 N N . VAL A 1 191 ? 4.424 10.433 4.863 1.00 92.44 191 VAL A N 1
ATOM 1494 C CA . VAL A 1 191 ? 4.088 9.530 5.969 1.00 92.44 191 VAL A CA 1
ATOM 1495 C C . VAL A 1 191 ? 3.375 10.283 7.091 1.00 92.44 191 VAL A C 1
ATOM 1497 O O . VAL A 1 191 ? 2.369 9.790 7.591 1.00 92.44 191 VAL A O 1
ATOM 1500 N N . TYR A 1 192 ? 3.810 11.500 7.439 1.00 91.56 192 TYR A N 1
ATOM 1501 C CA . TYR A 1 192 ? 3.109 12.337 8.417 1.00 91.56 192 TYR A CA 1
ATOM 1502 C C . TYR A 1 192 ? 1.678 12.668 7.973 1.00 91.56 192 TYR A C 1
ATOM 1504 O O . TYR A 1 192 ? 0.750 12.563 8.774 1.00 91.56 192 TYR A O 1
ATOM 1512 N N . GLY A 1 193 ? 1.472 13.007 6.695 1.00 94.50 193 GLY A N 1
ATOM 1513 C CA . GLY A 1 193 ? 0.137 13.250 6.143 1.00 94.50 193 GLY A CA 1
ATOM 1514 C C . GLY A 1 193 ? -0.779 12.024 6.238 1.00 94.50 193 GLY A C 1
ATOM 1515 O O . GLY A 1 193 ? -1.926 12.139 6.676 1.00 94.50 193 GLY A O 1
ATOM 1516 N N . LEU A 1 194 ? -0.265 10.836 5.898 1.00 93.69 194 LEU A N 1
ATOM 1517 C CA . LEU A 1 194 ? -1.012 9.579 6.027 1.00 93.69 194 LEU A CA 1
ATOM 1518 C C . LEU A 1 194 ? -1.287 9.219 7.494 1.00 93.69 194 LEU A C 1
ATOM 1520 O O . LEU A 1 194 ? -2.405 8.830 7.832 1.00 93.69 194 LEU A O 1
ATOM 1524 N N . ALA A 1 195 ? -0.305 9.389 8.378 1.00 93.06 195 ALA A N 1
ATOM 1525 C CA . ALA A 1 195 ? -0.453 9.130 9.806 1.00 93.06 195 ALA A CA 1
ATOM 1526 C C . ALA A 1 195 ? -1.486 10.067 10.444 1.00 93.06 195 ALA A C 1
ATOM 1528 O O . ALA A 1 195 ? -2.311 9.634 11.252 1.00 93.06 195 ALA A O 1
ATOM 1529 N N . TRP A 1 196 ? -1.496 11.340 10.043 1.00 94.38 196 TRP A N 1
ATOM 1530 C CA . TRP A 1 196 ? -2.505 12.308 10.460 1.00 94.38 196 TRP A CA 1
ATOM 1531 C C . TRP A 1 196 ? -3.906 11.901 9.987 1.00 94.38 196 TRP A C 1
ATOM 1533 O O . TRP A 1 196 ? -4.849 11.914 10.783 1.00 94.38 196 TRP A O 1
ATOM 1543 N N . LEU A 1 197 ? -4.042 11.456 8.730 1.00 93.88 197 LEU A N 1
ATOM 1544 C CA . LEU A 1 197 ? -5.304 10.941 8.194 1.00 93.88 197 LEU A CA 1
ATOM 1545 C C . LEU A 1 197 ? -5.804 9.730 8.997 1.00 93.88 197 LEU A C 1
ATOM 1547 O O . LEU A 1 197 ? -6.983 9.680 9.358 1.00 93.88 197 LEU A O 1
ATOM 1551 N N . MET A 1 198 ? -4.925 8.780 9.324 1.00 92.00 198 MET A N 1
ATOM 1552 C CA . MET A 1 198 ? -5.276 7.602 10.127 1.00 92.00 198 MET A CA 1
ATOM 1553 C C . MET A 1 198 ? -5.633 7.958 11.571 1.00 92.00 198 MET A C 1
ATOM 1555 O O . MET A 1 198 ? -6.655 7.495 12.077 1.00 92.00 198 MET A O 1
ATOM 1559 N N . THR A 1 199 ? -4.874 8.852 12.206 1.00 92.75 199 THR A N 1
ATOM 1560 C CA . THR A 1 199 ? -5.175 9.345 13.560 1.00 92.75 199 THR A CA 1
ATOM 1561 C C . THR A 1 199 ? -6.562 9.993 13.590 1.00 92.75 199 THR A C 1
ATOM 1563 O O . THR A 1 199 ? -7.365 9.729 14.486 1.00 92.75 199 THR A O 1
ATOM 1566 N N . LYS A 1 200 ? -6.896 10.801 12.572 1.00 92.06 200 LYS A N 1
ATOM 1567 C CA . LYS A 1 200 ? -8.176 11.517 12.507 1.00 92.06 200 LYS A CA 1
ATOM 1568 C C . LYS A 1 200 ? -9.363 10.602 12.206 1.00 92.06 200 LYS A C 1
ATOM 1570 O O . LYS A 1 200 ? -10.430 10.771 12.796 1.00 92.06 200 LYS A O 1
ATOM 1575 N N . THR A 1 201 ? -9.194 9.653 11.290 1.00 92.38 201 THR A N 1
ATOM 1576 C CA . THR A 1 201 ? -10.276 8.757 10.858 1.00 92.38 201 THR A CA 1
ATOM 1577 C C . THR A 1 201 ? -10.470 7.602 11.840 1.00 92.38 201 THR A C 1
ATOM 1579 O O . THR A 1 201 ? -11.567 7.412 12.364 1.00 92.38 201 THR A O 1
ATOM 1582 N N . MET A 1 202 ? -9.403 6.873 12.163 1.00 90.38 202 MET A N 1
ATOM 1583 C CA . MET A 1 202 ? -9.445 5.607 12.901 1.00 90.38 202 MET A CA 1
ATOM 1584 C C . MET A 1 202 ? -9.230 5.752 14.416 1.00 90.38 202 MET A C 1
ATOM 1586 O O . MET A 1 202 ? -9.435 4.773 15.134 1.00 90.38 202 MET A O 1
ATOM 1590 N N . HIS A 1 203 ? -8.887 6.954 14.906 1.00 89.12 203 HIS A N 1
ATOM 1591 C CA . HIS A 1 203 ? -8.606 7.246 16.326 1.00 89.12 203 HIS A CA 1
ATOM 1592 C C . HIS A 1 203 ? -7.487 6.372 16.917 1.00 89.12 203 HIS A C 1
ATOM 1594 O O . HIS A 1 203 ? -7.514 6.020 18.094 1.00 89.12 203 HIS A O 1
ATOM 1600 N N . LEU A 1 204 ? -6.517 6.009 16.079 1.00 89.44 204 LEU A N 1
ATOM 1601 C CA . LEU A 1 204 ? -5.295 5.330 16.497 1.00 89.44 204 LEU A CA 1
ATOM 1602 C C . LEU A 1 204 ? -4.345 6.325 17.171 1.00 89.44 204 LEU A C 1
ATOM 1604 O O . LEU A 1 204 ? -4.450 7.535 16.950 1.00 89.44 204 LEU A O 1
ATOM 1608 N N . SER A 1 205 ? -3.396 5.832 17.968 1.00 90.12 205 SER A N 1
ATOM 1609 C CA . SER A 1 205 ? -2.352 6.706 18.508 1.00 90.12 205 SER A CA 1
ATOM 1610 C C . SER A 1 205 ? -1.451 7.246 17.389 1.00 90.12 205 SER A C 1
ATOM 1612 O O . SER A 1 205 ? -1.338 6.655 16.310 1.00 90.12 205 SER A O 1
ATOM 1614 N N . GLY A 1 206 ? -0.791 8.381 17.641 1.00 87.81 206 GLY A N 1
ATOM 1615 C CA . GLY A 1 206 ? 0.128 8.980 16.670 1.00 87.81 206 GLY A CA 1
ATOM 1616 C C . GLY A 1 206 ? 1.279 8.040 16.299 1.00 87.81 206 GLY A C 1
ATOM 1617 O O . GLY A 1 206 ? 1.608 7.922 15.124 1.00 87.81 206 GLY A O 1
ATOM 1618 N N . ALA A 1 207 ? 1.829 7.311 17.277 1.00 88.62 207 ALA A N 1
ATOM 1619 C CA . ALA A 1 207 ? 2.898 6.339 17.050 1.00 88.62 207 ALA A CA 1
ATOM 1620 C C . ALA A 1 207 ? 2.417 5.114 16.249 1.00 88.62 207 ALA A C 1
ATOM 1622 O O . ALA A 1 207 ? 3.071 4.713 15.288 1.00 88.62 207 ALA A O 1
ATOM 1623 N N . GLU A 1 208 ? 1.245 4.552 16.563 1.00 88.31 208 GLU A N 1
ATOM 1624 C CA . GLU A 1 208 ? 0.672 3.453 15.768 1.00 88.31 208 GLU A CA 1
ATOM 1625 C C . GLU A 1 208 ? 0.387 3.897 14.331 1.00 88.31 208 GLU A C 1
ATOM 1627 O O . GLU A 1 208 ? 0.749 3.206 13.382 1.00 88.31 208 GLU A O 1
ATOM 1632 N N . SER A 1 209 ? -0.204 5.081 14.160 1.00 92.38 209 SER A N 1
ATOM 1633 C CA . SER A 1 209 ? -0.516 5.635 12.840 1.00 92.38 209 SER A CA 1
ATOM 1634 C C . SER A 1 209 ? 0.743 5.918 12.025 1.00 92.38 209 SER A C 1
ATOM 1636 O O . SER A 1 209 ? 0.756 5.666 10.823 1.00 92.38 209 SER A O 1
ATOM 1638 N N . LEU A 1 210 ? 1.806 6.418 12.666 1.00 91.06 210 LEU A N 1
ATOM 1639 C CA . LEU A 1 210 ? 3.079 6.697 12.006 1.00 91.06 210 LEU A CA 1
ATOM 1640 C C . LEU A 1 210 ? 3.790 5.407 11.589 1.00 91.06 210 LEU A C 1
ATOM 1642 O O . LEU A 1 210 ? 4.291 5.338 10.473 1.00 91.06 210 LEU A O 1
ATOM 1646 N N . SER A 1 211 ? 3.757 4.368 12.427 1.00 89.56 211 SER A N 1
ATOM 1647 C CA . SER A 1 211 ? 4.301 3.044 12.095 1.00 89.56 211 SER A CA 1
ATOM 1648 C C . SER A 1 211 ? 3.516 2.354 10.966 1.00 89.56 211 SER A C 1
ATOM 1650 O O . SER A 1 211 ? 4.097 1.773 10.047 1.00 89.56 211 SER A O 1
ATOM 1652 N N . VAL A 1 212 ? 2.184 2.460 10.964 1.00 89.88 212 VAL A N 1
ATOM 1653 C CA . VAL A 1 212 ? 1.353 1.909 9.879 1.00 89.88 212 VAL A CA 1
ATOM 1654 C C . VAL A 1 212 ? 1.574 2.672 8.571 1.00 89.88 212 VAL A C 1
ATOM 1656 O O . VAL A 1 212 ? 1.756 2.046 7.529 1.00 89.88 212 VAL A O 1
ATOM 1659 N N . ALA A 1 213 ? 1.605 4.007 8.609 1.00 91.38 213 ALA A N 1
ATOM 1660 C CA . ALA A 1 213 ? 1.871 4.827 7.429 1.00 91.38 213 ALA A CA 1
ATOM 1661 C C . ALA A 1 213 ? 3.306 4.643 6.903 1.00 91.38 213 ALA A C 1
ATOM 1663 O O . ALA A 1 213 ? 3.513 4.618 5.691 1.00 91.38 213 ALA A O 1
ATOM 1664 N N . GLY A 1 214 ? 4.285 4.474 7.796 1.00 89.12 214 GLY A N 1
ATOM 1665 C CA . GLY A 1 214 ? 5.679 4.210 7.446 1.00 89.12 214 GLY A CA 1
ATOM 1666 C C . GLY A 1 214 ? 5.855 2.885 6.705 1.00 89.12 214 GLY A C 1
ATOM 1667 O O . GLY A 1 214 ? 6.563 2.856 5.704 1.00 89.12 214 GLY A O 1
ATOM 1668 N N . ASN A 1 215 ? 5.124 1.830 7.090 1.00 90.12 215 ASN A N 1
ATOM 1669 C CA . ASN A 1 215 ? 5.183 0.503 6.452 1.00 90.12 215 ASN A CA 1
ATOM 1670 C C . ASN A 1 215 ? 4.741 0.489 4.974 1.00 90.12 215 ASN A C 1
ATOM 1672 O O . ASN A 1 215 ? 4.932 -0.514 4.293 1.00 90.12 215 ASN A O 1
ATOM 1676 N N . ILE A 1 216 ? 4.125 1.566 4.473 1.00 89.25 216 ILE A N 1
ATOM 1677 C CA . ILE A 1 216 ? 3.769 1.698 3.051 1.00 89.25 216 ILE A CA 1
ATOM 1678 C C . ILE A 1 216 ? 5.014 1.977 2.195 1.00 89.25 216 ILE A C 1
ATOM 1680 O O . ILE A 1 216 ? 5.061 1.571 1.037 1.00 89.25 216 ILE A O 1
ATOM 1684 N N . PHE A 1 217 ? 6.014 2.665 2.756 1.00 83.50 217 PHE A N 1
ATOM 1685 C CA . PHE A 1 217 ? 7.199 3.133 2.027 1.00 83.50 217 PHE A CA 1
ATOM 1686 C C . PHE A 1 217 ? 8.507 2.535 2.542 1.00 83.50 217 PHE A C 1
ATOM 1688 O O . PHE A 1 217 ? 9.463 2.408 1.785 1.00 83.50 217 PHE A O 1
ATOM 1695 N N . LEU A 1 218 ? 8.552 2.204 3.828 1.00 81.00 218 LEU A N 1
ATOM 1696 C CA . LEU A 1 218 ? 9.714 1.671 4.517 1.00 81.00 218 LEU A CA 1
ATOM 1697 C C . LEU A 1 218 ? 9.506 0.190 4.808 1.00 81.00 218 LEU A C 1
ATOM 1699 O O . LEU A 1 218 ? 8.379 -0.267 5.024 1.00 81.00 218 LEU A O 1
ATOM 1703 N N . GLY A 1 219 ? 10.608 -0.558 4.849 1.00 77.69 219 GLY A N 1
ATOM 1704 C CA . GLY A 1 219 ? 10.564 -1.963 5.231 1.00 77.69 219 GLY A CA 1
ATOM 1705 C C . GLY A 1 219 ? 10.017 -2.154 6.650 1.00 77.69 219 GLY A C 1
ATOM 1706 O O . GLY A 1 219 ? 10.064 -1.252 7.490 1.00 77.69 219 GLY A O 1
ATOM 1707 N N . GLN A 1 220 ? 9.563 -3.372 6.954 1.00 81.56 220 GLN A N 1
ATOM 1708 C CA . GLN A 1 220 ? 9.031 -3.738 8.278 1.00 81.56 220 GLN A CA 1
ATOM 1709 C C . GLN A 1 220 ? 10.022 -3.481 9.431 1.00 81.56 220 GLN A C 1
ATOM 1711 O O . GLN A 1 220 ? 9.613 -3.332 10.579 1.00 81.56 220 GLN A O 1
ATOM 1716 N N . THR A 1 221 ? 11.322 -3.416 9.133 1.00 80.50 221 THR A N 1
ATOM 1717 C CA . THR A 1 221 ? 12.398 -3.114 10.087 1.00 80.50 221 THR A CA 1
ATOM 1718 C C . THR A 1 221 ? 12.711 -1.621 10.209 1.00 80.50 221 THR A C 1
ATOM 1720 O O . THR A 1 221 ? 13.324 -1.203 11.186 1.00 80.50 221 THR A O 1
ATOM 1723 N N . GLU A 1 222 ? 12.298 -0.807 9.239 1.00 74.56 222 GLU A N 1
ATOM 1724 C CA . GLU A 1 222 ? 12.621 0.621 9.143 1.00 74.56 222 GLU A CA 1
ATOM 1725 C C . GLU A 1 222 ? 11.457 1.506 9.594 1.00 74.56 222 GLU A C 1
ATOM 1727 O O . GLU A 1 222 ? 11.675 2.563 10.180 1.00 74.56 222 GLU A O 1
ATOM 1732 N N . SER A 1 223 ? 10.213 1.067 9.396 1.00 79.50 223 SER A N 1
ATOM 1733 C CA . SER A 1 223 ? 9.049 1.815 9.875 1.00 79.50 223 SER A CA 1
ATOM 1734 C C . SER A 1 223 ? 9.036 2.020 11.402 1.00 79.50 223 SER A C 1
ATOM 1736 O O . SER A 1 223 ? 8.812 3.150 11.847 1.00 79.50 223 SER A O 1
ATOM 1738 N N . PRO A 1 224 ? 9.372 1.014 12.246 1.00 75.75 224 PRO A N 1
ATOM 1739 C CA . PRO A 1 224 ? 9.471 1.225 13.692 1.00 75.75 224 PRO A CA 1
ATOM 1740 C C . PRO A 1 224 ? 10.560 2.230 14.095 1.00 75.75 224 PRO A C 1
ATOM 1742 O O . PRO A 1 224 ? 10.445 2.868 15.139 1.00 75.75 224 PRO A O 1
ATOM 1745 N N . LEU A 1 225 ? 11.593 2.428 13.264 1.00 73.50 225 LEU A N 1
ATOM 1746 C CA . LEU A 1 225 ? 12.650 3.409 13.528 1.00 73.50 225 LEU A CA 1
ATOM 1747 C C . LEU A 1 225 ? 12.105 4.846 13.527 1.00 73.50 225 LEU A C 1
ATOM 1749 O O . LEU A 1 225 ? 12.602 5.684 14.276 1.00 73.50 225 LEU A O 1
ATOM 1753 N N . MET A 1 226 ? 11.046 5.122 12.756 1.00 72.00 226 MET A N 1
ATOM 1754 C CA . MET A 1 226 ? 10.391 6.437 12.728 1.00 72.00 226 MET A CA 1
ATOM 1755 C C . MET A 1 226 ? 9.696 6.799 14.044 1.00 72.00 226 MET A C 1
ATOM 1757 O O . MET A 1 226 ? 9.479 7.976 14.320 1.00 72.00 226 MET A O 1
ATOM 1761 N N . VAL A 1 227 ? 9.336 5.797 14.847 1.00 77.25 227 VAL A N 1
ATOM 1762 C CA . VAL A 1 227 ? 8.660 5.957 16.142 1.00 77.25 227 VAL A CA 1
ATOM 1763 C C . VAL A 1 227 ? 9.537 5.511 17.308 1.00 77.25 227 VAL A C 1
ATOM 1765 O O . VAL A 1 227 ? 9.027 5.349 18.411 1.00 77.25 227 VAL A O 1
ATOM 1768 N N . LYS A 1 228 ? 10.846 5.322 17.088 1.00 72.44 228 LYS A N 1
ATOM 1769 C CA . LYS A 1 228 ? 11.766 4.768 18.090 1.00 72.44 228 LYS A CA 1
ATOM 1770 C C . LYS A 1 228 ? 11.714 5.513 19.428 1.00 72.44 228 LYS A C 1
ATOM 1772 O O . LYS A 1 228 ? 11.689 4.859 20.454 1.00 72.44 228 LYS A O 1
ATOM 1777 N N . GLU A 1 229 ? 11.619 6.843 19.423 1.00 67.56 229 GLU A N 1
ATOM 1778 C CA . GLU A 1 229 ? 11.540 7.654 20.658 1.00 67.56 229 GLU A CA 1
ATOM 1779 C C . GLU A 1 229 ? 10.216 7.504 21.433 1.00 67.56 229 GLU A C 1
ATOM 1781 O O . GLU A 1 229 ? 10.074 8.005 22.545 1.00 67.56 229 GLU A O 1
ATOM 1786 N N . TYR A 1 230 ? 9.230 6.820 20.850 1.00 67.31 230 TYR A N 1
ATOM 1787 C CA . TYR A 1 230 ? 7.944 6.498 21.471 1.00 67.31 230 TYR A CA 1
ATOM 1788 C C . TYR A 1 230 ? 7.821 5.014 21.850 1.00 67.31 230 TYR A C 1
ATOM 1790 O O . TYR A 1 230 ? 6.787 4.613 22.389 1.00 67.31 230 TYR A O 1
ATOM 1798 N N . LEU A 1 231 ? 8.840 4.197 21.558 1.00 69.94 231 LEU A N 1
ATOM 1799 C CA . LEU A 1 231 ? 8.905 2.780 21.912 1.00 69.94 231 LEU A CA 1
ATOM 1800 C C . LEU A 1 231 ? 9.931 2.578 23.046 1.00 69.94 231 LEU A C 1
ATOM 1802 O O . LEU A 1 231 ? 10.978 3.222 23.016 1.00 69.94 231 LEU A O 1
ATOM 1806 N N . PRO A 1 232 ? 9.632 1.732 24.050 1.00 60.25 232 PRO A N 1
ATOM 1807 C CA . PRO A 1 232 ? 10.561 1.427 25.140 1.00 60.25 232 PRO A CA 1
ATOM 1808 C C . PRO A 1 232 ? 11.796 0.640 24.680 1.00 60.25 232 PRO A C 1
ATOM 1810 O O . PRO A 1 232 ? 11.698 -0.104 23.674 1.00 60.25 232 PRO A O 1
#